Protein AF-A0A843BGG5-F1 (afdb_monomer_lite)

pLDDT: mean 77.56, std 18.83, range [25.33, 97.44]

Radius of gyration: 24.26 Å; chains: 1; bounding box: 55×65×65 Å

Foldseek 3Di:
DDPPDDADDPPPDWDWDADPVRDTDTQGFPADPDQVVVLVVCLVCVCVVPPQKDWQDAFPPVLDPDDQTARTKIARRVQQAIEGEHEDSAEDPCVLVSFVVHLVSCVVPLVVVQVSCCVRVVHDRDDSVSGDSVLYAYEYEYQDYDPVSQVVQQVPLRYWYWHWTDRDPPDIDTHTRHHHVPNPGPPPDPDDDDDDDDDDPDDDDDDDDWAQEEEKEQDEPLLPPDCLVVCNRIVVQEAEGEAFHKYKYAYQYQDWWKKAWDAPVPPDGPPPDIQPIDGHGDMDMDTHRDADKTKTATPNRNSNIGIYGYHD

Sequence (312 aa):
MAKERRAGDPWKSRLFKMSTQSDLTELRDRGFDNERQVHGLIERNIGTMFPGLELLETEFRGMARGALRPDTIAFDTTRNTFVALEYKNRLNKEVVDQARTYLNLMRQHQAELILSHSKNMGCSPRDEKSFNWKKMYAIIMAPEFGDYQIIGADEDPTMEMYEIGMYDDSIMLVERVGGDHEGTSAKAARTPAKARAQRSPADQIKSAPAIKLARVTISKGSSVPGCEKTNGCYVPHTVTIDVGGEVVWTNDDPNTHTVTSGVMAEGGPDGVFDSGPFVFGAEFSHTFETAGEYPYFDLTHPWMRGVVIVKE

Secondary structure (DSSP, 8-state):
---------TTS--EEEEPTT--EEEEPP---S-HHHHHHHHHHTHHHHSTTEEEEEES-GGG-SSS---SEEEEETTTTEEEEEEE-SS--TTHHHHHHHHHHHHHH-HHHHHHHHHHHTTSPPPPGGGS-GGG-EEEEEES---HHHHHHHHT-TTEEEEEEEEEETTEEEEEEEE--TTS-----------------S-S---PPPP--EEEEEE-TTTTSTTGGGTT-SEESSEEEEETTEEEEEEE-SSS-B--EEEEGGGTEEEEEEE---B-TT-EEEEEE-S-EEEEEE-SS-TT-EEEEEEE-

Structure (mmCIF, N/CA/C/O backbone):
data_AF-A0A843BGG5-F1
#
_entry.id   AF-A0A843BGG5-F1
#
loop_
_atom_site.group_PDB
_atom_site.id
_atom_site.type_symbol
_atom_site.label_atom_id
_atom_site.label_alt_id
_atom_site.label_comp_id
_atom_site.label_asym_id
_atom_site.label_entity_id
_atom_site.label_seq_id
_atom_site.pdbx_PDB_ins_code
_atom_site.Cartn_x
_atom_site.Cartn_y
_atom_site.Cartn_z
_atom_site.occupancy
_atom_site.B_iso_or_equiv
_atom_site.auth_seq_id
_atom_site.auth_comp_id
_atom_site.auth_asym_id
_atom_site.auth_atom_id
_atom_site.pdbx_PDB_model_num
ATOM 1 N N . MET A 1 1 ? -28.881 15.637 -0.688 1.00 29.81 1 MET A N 1
ATOM 2 C CA . MET A 1 1 ? -29.150 14.736 0.452 1.00 29.81 1 MET A CA 1
ATOM 3 C C . MET A 1 1 ? -27.857 14.013 0.773 1.00 29.81 1 MET A C 1
ATOM 5 O O . MET A 1 1 ? -27.388 13.242 -0.056 1.00 29.81 1 MET A O 1
ATOM 9 N N . ALA A 1 2 ? -27.226 14.362 1.893 1.00 28.22 2 ALA A N 1
ATOM 10 C CA . ALA A 1 2 ? -25.978 13.748 2.327 1.00 28.22 2 ALA A CA 1
ATOM 11 C C . ALA A 1 2 ? -26.256 12.284 2.694 1.00 28.22 2 ALA A C 1
ATOM 13 O O . ALA A 1 2 ? -27.085 12.011 3.558 1.00 28.22 2 ALA A O 1
ATOM 14 N N . LYS A 1 3 ? -25.620 11.342 1.992 1.00 27.39 3 LYS A N 1
ATOM 15 C CA . LYS A 1 3 ? -25.610 9.939 2.412 1.00 27.39 3 LYS A CA 1
ATOM 16 C C . LYS A 1 3 ? -24.769 9.869 3.681 1.00 27.39 3 LYS A C 1
ATOM 18 O O . LYS A 1 3 ? -23.557 10.048 3.596 1.00 27.39 3 LYS A O 1
ATOM 23 N N . GLU A 1 4 ? -25.405 9.609 4.820 1.00 28.59 4 GLU A N 1
ATOM 24 C CA . GLU A 1 4 ? -24.712 9.130 6.016 1.00 28.59 4 GLU A CA 1
ATOM 25 C C . GLU A 1 4 ? -23.861 7.923 5.611 1.00 28.59 4 GLU A C 1
ATOM 27 O O . GLU A 1 4 ? -24.364 6.863 5.225 1.00 28.59 4 GLU A O 1
ATOM 32 N N . ARG A 1 5 ? -22.545 8.126 5.591 1.00 36.03 5 ARG A N 1
ATOM 33 C CA . ARG A 1 5 ? -21.576 7.048 5.442 1.00 36.03 5 ARG A CA 1
ATOM 34 C C . ARG A 1 5 ? -21.492 6.339 6.787 1.00 36.03 5 ARG A C 1
ATOM 36 O O . ARG A 1 5 ? -21.528 6.990 7.827 1.00 36.03 5 ARG A O 1
ATOM 43 N N . ARG A 1 6 ? -21.448 5.002 6.736 1.00 34.50 6 ARG A N 1
ATOM 44 C CA . ARG A 1 6 ? -21.341 4.118 7.904 1.00 34.50 6 ARG A CA 1
ATOM 45 C C . ARG A 1 6 ? -20.317 4.695 8.876 1.00 34.50 6 ARG A C 1
ATOM 47 O O . ARG A 1 6 ? -19.188 4.949 8.468 1.00 34.50 6 ARG A O 1
ATOM 54 N N . ALA A 1 7 ? -20.743 4.908 10.119 1.00 30.94 7 ALA A N 1
ATOM 55 C CA . ALA A 1 7 ? -19.846 5.238 11.209 1.00 30.94 7 ALA A CA 1
ATOM 56 C C . ALA A 1 7 ? -18.715 4.204 11.212 1.00 30.94 7 ALA A C 1
ATOM 58 O O . ALA A 1 7 ? -18.991 3.001 11.252 1.00 30.94 7 ALA A O 1
ATOM 59 N N . GLY A 1 8 ? -17.470 4.676 11.106 1.00 36.56 8 GLY A N 1
ATOM 60 C CA . GLY A 1 8 ? -16.310 3.860 11.439 1.00 36.56 8 GLY A CA 1
ATOM 61 C C . GLY A 1 8 ? -16.493 3.269 12.835 1.00 36.56 8 GLY A C 1
ATOM 62 O O . GLY A 1 8 ? -17.283 3.786 13.633 1.00 36.56 8 GLY A O 1
ATOM 63 N N . ASP A 1 9 ? -15.814 2.156 13.098 1.00 40.22 9 ASP A N 1
ATOM 64 C CA . ASP A 1 9 ? -15.834 1.493 14.398 1.00 40.22 9 ASP A CA 1
ATOM 65 C C . ASP A 1 9 ? -15.746 2.544 15.532 1.00 40.22 9 ASP A C 1
ATOM 67 O O . ASP A 1 9 ? -14.769 3.299 15.582 1.00 40.22 9 ASP A O 1
ATOM 71 N N . PRO A 1 10 ? -16.756 2.645 16.426 1.00 37.62 10 PRO A N 1
ATOM 72 C CA . PRO A 1 10 ? -16.801 3.656 17.485 1.00 37.62 10 PRO A CA 1
ATOM 73 C C . PRO A 1 10 ? -15.622 3.576 18.474 1.00 37.62 10 PRO A C 1
ATOM 75 O O . PRO A 1 10 ? -15.510 4.430 19.358 1.00 37.62 10 PRO A O 1
ATOM 78 N N . TRP A 1 11 ? -14.737 2.586 18.326 1.00 40.19 11 TRP A N 1
ATOM 79 C CA . TRP A 1 11 ? -13.547 2.372 19.142 1.00 40.19 11 TRP A CA 1
ATOM 80 C C . TRP A 1 11 ? -12.213 2.695 18.432 1.00 40.19 11 TRP A C 1
ATOM 82 O O . TRP A 1 11 ? -11.173 2.636 19.088 1.00 40.19 11 TRP A O 1
ATOM 92 N N . LYS A 1 12 ? -12.206 3.103 17.148 1.00 53.84 12 LYS A N 1
ATOM 93 C CA . LYS A 1 12 ? -10.983 3.312 16.327 1.00 53.84 12 LYS A CA 1
ATOM 94 C C . LYS A 1 12 ? -10.287 4.686 16.484 1.00 53.84 12 LYS A C 1
ATOM 96 O O . LYS A 1 12 ? -9.490 5.053 15.637 1.00 53.84 12 LYS A O 1
ATOM 101 N N . SER A 1 13 ? -10.533 5.400 17.592 1.00 58.44 13 SER A N 1
ATOM 102 C CA . SER A 1 13 ? -10.095 6.777 17.954 1.00 58.44 13 SER A CA 1
ATOM 103 C C . SER A 1 13 ? -11.198 7.833 17.821 1.00 58.44 13 SER A C 1
ATOM 105 O O . SER A 1 13 ? -11.816 8.000 16.773 1.00 58.44 13 SER A O 1
ATOM 107 N N . ARG A 1 14 ? -11.446 8.570 18.914 1.00 76.19 14 ARG A N 1
ATOM 108 C CA . ARG A 1 14 ? -12.479 9.614 19.019 1.00 76.19 14 ARG A CA 1
ATOM 109 C C . ARG A 1 14 ? -11.822 10.942 19.371 1.00 76.19 14 ARG A C 1
ATOM 111 O O . ARG A 1 14 ? -11.168 11.043 20.409 1.00 76.19 14 ARG A O 1
ATOM 118 N N . LEU A 1 15 ? -11.999 11.953 18.526 1.00 76.38 15 LEU A N 1
ATOM 119 C CA . LEU A 1 15 ? -11.499 13.301 18.784 1.00 76.38 15 LEU A CA 1
ATOM 120 C C . LEU A 1 15 ? -12.596 14.144 19.432 1.00 76.38 15 LEU A C 1
ATOM 122 O O . LEU A 1 15 ? -13.759 14.074 19.046 1.00 76.38 15 LEU A O 1
ATOM 126 N N . PHE A 1 16 ? -12.223 14.982 20.395 1.00 82.56 16 PHE A N 1
ATOM 127 C CA . PHE A 1 16 ? -13.134 15.935 21.020 1.00 82.56 16 PHE A CA 1
ATOM 128 C C . PHE A 1 16 ? -12.514 17.325 21.014 1.00 82.56 16 PHE A C 1
ATOM 130 O O . PHE A 1 16 ? -11.349 17.502 21.367 1.00 82.56 16 PHE A O 1
ATOM 137 N N . LYS A 1 17 ? -13.317 18.326 20.662 1.00 85.12 17 LYS A N 1
ATOM 138 C CA . LYS A 1 17 ? -13.005 19.730 20.902 1.00 85.12 17 LYS A CA 1
ATOM 139 C C . LYS A 1 17 ? -13.479 20.088 22.307 1.00 85.12 17 LYS A C 1
ATOM 141 O O . LYS A 1 17 ? -14.663 19.940 22.609 1.00 85.12 17 LYS A O 1
ATOM 146 N N . MET A 1 18 ? -12.560 20.553 23.148 1.00 91.56 18 MET A N 1
ATOM 147 C CA . MET A 1 18 ? -12.865 21.019 24.502 1.00 91.56 18 MET A CA 1
ATOM 148 C C . MET A 1 18 ? -13.067 22.538 24.503 1.00 91.56 18 MET A C 1
ATOM 150 O O . MET A 1 18 ? -12.227 23.276 23.984 1.00 91.56 18 MET A O 1
ATOM 154 N N . SER A 1 19 ? -14.184 23.007 25.061 1.00 90.81 19 SER A N 1
ATOM 155 C CA . SER A 1 19 ? -14.445 24.437 25.257 1.00 90.81 19 SER A CA 1
ATOM 156 C C . SER A 1 19 ? -13.630 24.994 26.433 1.00 90.81 19 SER A C 1
ATOM 158 O O . SER A 1 19 ? -13.102 24.251 27.260 1.00 90.81 19 SER A O 1
ATOM 160 N N . THR A 1 20 ? -13.576 26.322 26.570 1.00 90.56 20 THR A N 1
ATOM 161 C CA . THR A 1 20 ? -12.997 26.979 27.758 1.00 90.56 20 THR A CA 1
ATOM 162 C C . THR A 1 20 ? -13.756 26.661 29.053 1.00 90.56 20 THR A C 1
ATOM 164 O O . THR A 1 20 ? -13.219 26.862 30.138 1.00 90.56 20 THR A O 1
ATOM 167 N N . GLN A 1 21 ? -14.984 26.145 28.945 1.00 93.38 21 GLN A N 1
ATOM 168 C CA . GLN A 1 21 ? -15.843 25.722 30.054 1.00 93.38 21 GLN A CA 1
ATOM 169 C C . GLN A 1 21 ? -15.756 24.209 30.326 1.00 93.38 21 GLN A C 1
ATOM 171 O O . GLN A 1 21 ? -16.477 23.702 31.176 1.00 93.38 21 GLN A O 1
ATOM 176 N N . SER A 1 22 ? -14.824 23.498 29.674 1.00 90.75 22 SER A N 1
ATOM 177 C CA . SER A 1 22 ? -14.631 22.038 29.771 1.00 90.75 22 SER A CA 1
ATOM 178 C C . SER A 1 22 ? -15.764 21.190 29.183 1.00 90.75 22 SER A C 1
ATOM 180 O O . SER A 1 22 ? -15.838 19.990 29.447 1.00 90.75 22 SER A O 1
ATOM 182 N N . ASP A 1 23 ? -16.610 21.777 28.336 1.00 91.31 23 ASP A N 1
ATOM 183 C CA . ASP A 1 23 ? -17.584 21.011 27.562 1.00 91.31 23 ASP A CA 1
ATOM 184 C C . ASP A 1 23 ? -16.891 20.310 26.396 1.00 91.31 23 ASP A C 1
ATOM 186 O O . ASP A 1 23 ? -16.047 20.897 25.710 1.00 91.31 23 ASP A O 1
ATOM 190 N N . LEU A 1 24 ? -17.272 19.058 26.148 1.00 89.12 24 LEU A N 1
ATOM 191 C CA . LEU A 1 24 ? -16.720 18.246 25.070 1.00 89.12 24 LEU A CA 1
ATOM 192 C C . LEU A 1 24 ? -17.702 18.166 23.906 1.00 89.12 24 LEU A C 1
ATOM 194 O O . LEU A 1 24 ? -18.851 17.763 24.070 1.00 89.12 24 LEU A O 1
ATOM 198 N N . THR A 1 25 ? -17.221 18.495 22.710 1.00 87.19 25 THR A N 1
ATOM 199 C CA . THR A 1 25 ? -17.930 18.235 21.452 1.00 87.19 25 THR A CA 1
ATOM 200 C C . THR A 1 25 ? -17.130 17.232 20.639 1.00 87.19 25 THR A C 1
ATOM 202 O O . THR A 1 25 ? -15.971 17.486 20.319 1.00 87.19 25 THR A O 1
ATOM 205 N N . GLU A 1 26 ? -17.727 16.087 20.320 1.00 82.62 26 GLU A N 1
ATOM 206 C CA . GLU A 1 26 ? -17.075 15.070 19.494 1.00 82.62 26 GLU A CA 1
ATOM 207 C C . GLU A 1 26 ? -16.882 15.580 18.061 1.00 82.62 26 GLU A C 1
ATOM 209 O O . GLU A 1 26 ? -17.833 16.014 17.408 1.00 82.62 26 GLU A O 1
ATOM 214 N N . LEU A 1 27 ? -15.643 15.510 17.581 1.00 80.69 27 LEU A N 1
ATOM 215 C CA . LEU A 1 27 ? -15.283 15.732 16.191 1.00 80.69 27 LEU A CA 1
ATOM 216 C C . LEU A 1 27 ? -15.381 14.391 15.467 1.00 80.69 27 LEU A C 1
ATOM 218 O O . LEU A 1 27 ? -14.741 13.414 15.857 1.00 80.69 27 LEU A O 1
ATOM 222 N N . ARG A 1 28 ? -16.206 14.339 14.424 1.00 74.44 28 ARG A N 1
ATOM 223 C CA . ARG A 1 28 ? -16.430 13.126 13.635 1.00 74.44 28 ARG A CA 1
ATOM 224 C C . ARG A 1 28 ? -15.648 13.210 12.341 1.00 74.44 28 ARG A C 1
ATOM 226 O O . ARG A 1 28 ? -15.671 14.255 11.696 1.00 74.44 28 ARG A O 1
ATOM 233 N N . ASP A 1 29 ? -15.043 12.097 11.945 1.00 71.44 29 ASP A N 1
ATOM 234 C CA . ASP A 1 29 ? -14.450 11.985 10.619 1.00 71.44 29 ASP A CA 1
ATOM 235 C C . ASP A 1 29 ? -15.544 12.137 9.553 1.00 71.44 29 ASP A C 1
ATOM 237 O O . ASP A 1 29 ? -16.511 11.370 9.501 1.00 71.44 29 ASP A O 1
ATOM 241 N N . ARG A 1 30 ? -15.418 13.177 8.731 1.00 69.44 30 ARG A N 1
ATOM 242 C CA . ARG A 1 30 ? -16.287 13.433 7.578 1.00 69.44 30 ARG A CA 1
ATOM 243 C C . ARG A 1 30 ? -15.772 12.719 6.327 1.00 69.44 30 ARG A C 1
ATOM 245 O O . ARG A 1 30 ? -16.520 12.577 5.355 1.00 69.44 30 ARG A O 1
ATOM 252 N N . GLY A 1 31 ? -14.531 12.234 6.364 1.00 68.12 31 GLY A N 1
ATOM 253 C CA . GLY A 1 31 ? -13.791 11.761 5.209 1.00 68.12 31 GLY A CA 1
ATOM 254 C C . GLY A 1 31 ? -13.526 12.878 4.198 1.00 68.12 31 GLY A C 1
ATOM 255 O O . GLY A 1 31 ? -13.923 14.029 4.371 1.00 68.12 31 GLY A O 1
ATOM 256 N N . PHE A 1 32 ? -12.861 12.519 3.105 1.00 68.62 32 PHE A N 1
ATOM 257 C CA . PHE A 1 32 ? -12.619 13.427 1.985 1.00 68.62 32 PHE A CA 1
ATOM 258 C C . PHE A 1 32 ? -13.683 13.257 0.898 1.00 68.62 32 PHE A C 1
ATOM 260 O O . PHE A 1 32 ? -14.127 12.135 0.617 1.00 68.62 32 PHE A O 1
ATOM 267 N N . ASP A 1 33 ? -14.055 14.359 0.242 1.00 67.19 33 ASP A N 1
ATOM 268 C CA . ASP A 1 33 ? -15.077 14.360 -0.809 1.00 67.19 33 ASP A CA 1
ATOM 269 C C . ASP A 1 33 ? -14.603 13.584 -2.044 1.00 67.19 33 ASP A C 1
ATOM 271 O O . ASP A 1 33 ? -15.367 12.857 -2.684 1.00 67.19 33 ASP A O 1
ATOM 275 N N . ASN A 1 34 ? -13.323 13.740 -2.396 1.00 68.38 34 ASN A N 1
ATOM 276 C CA . ASN A 1 34 ? -12.686 13.053 -3.513 1.00 68.38 34 ASN A CA 1
ATOM 277 C C . ASN A 1 34 ? -11.151 13.040 -3.388 1.00 68.38 34 ASN A C 1
ATOM 279 O O . ASN A 1 34 ? -10.559 13.796 -2.625 1.00 68.38 34 ASN A O 1
ATOM 283 N N . GLU A 1 35 ? -10.515 12.177 -4.179 1.00 66.50 35 GLU A N 1
ATOM 284 C CA . GLU A 1 35 ? -9.056 11.991 -4.234 1.00 66.50 35 GLU A CA 1
ATOM 285 C C . GLU A 1 35 ? -8.319 13.262 -4.680 1.00 66.50 35 GLU A C 1
ATOM 287 O O . GLU A 1 35 ? -7.282 13.601 -4.127 1.00 66.50 35 GLU A O 1
ATOM 292 N N . ARG A 1 36 ? -8.915 14.064 -5.575 1.00 70.81 36 ARG A N 1
ATOM 293 C CA . ARG A 1 36 ? -8.340 15.342 -6.031 1.00 70.81 36 ARG A CA 1
ATOM 294 C C . ARG A 1 36 ? -8.236 16.384 -4.908 1.00 70.81 36 ARG A C 1
ATOM 296 O O . ARG A 1 36 ? -7.316 17.198 -4.912 1.00 70.81 36 ARG A O 1
ATOM 303 N N . GLN A 1 37 ? -9.172 16.384 -3.958 1.00 74.12 37 GLN A N 1
ATOM 304 C CA . GLN A 1 37 ? -9.126 17.256 -2.781 1.00 74.12 37 GLN A CA 1
ATOM 305 C C . GLN A 1 37 ? -7.956 16.880 -1.865 1.00 74.12 37 GLN A C 1
ATOM 307 O O . GLN A 1 37 ? -7.225 17.772 -1.436 1.00 74.12 37 GLN A O 1
ATOM 312 N N . VAL A 1 38 ? -7.768 15.579 -1.613 1.00 77.38 38 VAL A N 1
ATOM 313 C CA . VAL A 1 38 ? -6.642 15.026 -0.838 1.00 77.38 38 VAL A CA 1
ATOM 314 C C . VAL A 1 38 ? -5.322 15.385 -1.509 1.00 77.38 38 VAL A C 1
ATOM 316 O O . VAL A 1 38 ? -4.467 16.023 -0.900 1.00 77.38 38 VAL A O 1
ATOM 319 N N . HIS A 1 39 ? -5.217 15.063 -2.796 1.00 83.19 39 HIS A N 1
ATOM 320 C CA . HIS A 1 39 ? -4.047 15.306 -3.628 1.00 83.19 39 HIS A CA 1
ATOM 321 C C . HIS A 1 39 ? -3.614 16.776 -3.592 1.00 83.19 39 HIS A C 1
ATOM 323 O O . HIS A 1 39 ? -2.506 17.093 -3.166 1.00 83.19 39 HIS A O 1
ATOM 329 N N . GLY A 1 40 ? -4.519 17.700 -3.931 1.00 84.31 40 GLY A N 1
ATOM 330 C CA . GLY A 1 40 ? -4.190 19.123 -3.951 1.00 84.31 40 GLY A CA 1
ATOM 331 C C . GLY A 1 40 ? -3.881 19.703 -2.566 1.00 84.31 40 GLY A C 1
ATOM 332 O O . GLY A 1 40 ? -3.107 20.655 -2.467 1.00 84.31 40 GLY A O 1
ATOM 333 N N . LEU A 1 41 ? -4.491 19.180 -1.497 1.00 85.62 41 LEU A N 1
ATOM 334 C CA . LEU A 1 41 ? -4.184 19.603 -0.129 1.00 85.62 41 LEU A CA 1
ATOM 335 C C . LEU A 1 41 ? -2.764 19.194 0.267 1.00 85.62 41 LEU A C 1
ATOM 337 O O . LEU A 1 41 ? -2.033 20.029 0.801 1.00 85.62 41 LEU A O 1
ATOM 341 N N . ILE A 1 42 ? -2.384 17.947 -0.009 1.00 88.94 42 ILE A N 1
ATOM 342 C CA . ILE A 1 42 ? -1.088 17.401 0.394 1.00 88.94 42 ILE A CA 1
ATOM 343 C C . ILE A 1 42 ? 0.038 18.045 -0.406 1.00 88.94 42 ILE A C 1
ATOM 345 O O . ILE A 1 42 ? 0.989 18.527 0.197 1.00 88.94 42 ILE A O 1
ATOM 349 N N . GLU A 1 43 ? -0.085 18.165 -1.731 1.00 90.88 43 GLU A N 1
ATOM 350 C CA . GLU A 1 43 ? 0.962 18.786 -2.557 1.00 90.88 43 GLU A CA 1
ATOM 351 C C . GLU A 1 43 ? 1.272 20.225 -2.132 1.00 90.88 43 GLU A C 1
ATOM 353 O O . GLU A 1 43 ? 2.436 20.603 -2.010 1.00 90.88 43 GLU A O 1
ATOM 358 N N . ARG A 1 44 ? 0.238 21.025 -1.828 1.00 91.12 44 ARG A N 1
ATOM 359 C CA . ARG A 1 44 ? 0.418 22.409 -1.355 1.00 91.12 44 ARG A CA 1
ATOM 360 C C . ARG A 1 44 ? 1.124 22.507 -0.003 1.00 91.12 44 ARG A C 1
ATOM 362 O O . ARG A 1 44 ? 1.670 23.563 0.300 1.00 91.12 44 ARG A O 1
ATOM 369 N N . ASN A 1 45 ? 1.080 21.452 0.808 1.00 91.94 45 ASN A N 1
ATOM 370 C CA . ASN A 1 45 ? 1.602 21.436 2.173 1.00 91.94 45 ASN A CA 1
ATOM 371 C C . ASN A 1 45 ? 2.695 20.376 2.371 1.00 91.94 45 ASN A C 1
ATOM 373 O O . ASN A 1 45 ? 3.019 20.056 3.514 1.00 91.94 45 ASN A O 1
ATOM 377 N N . ILE A 1 46 ? 3.279 19.837 1.293 1.00 92.94 46 ILE A N 1
ATOM 378 C CA . ILE A 1 46 ? 4.144 18.652 1.372 1.00 92.94 46 ILE A CA 1
ATOM 379 C C . ILE A 1 46 ? 5.340 18.874 2.299 1.00 92.94 46 ILE A C 1
ATOM 381 O O . ILE A 1 46 ? 5.590 18.040 3.158 1.00 92.94 46 ILE A O 1
ATOM 385 N N . GLY A 1 47 ? 5.997 20.035 2.227 1.00 90.00 47 GLY A N 1
ATOM 386 C CA . GLY A 1 47 ? 7.125 20.363 3.103 1.00 90.00 47 GLY A CA 1
ATOM 387 C C . GLY A 1 47 ? 6.723 20.633 4.559 1.00 90.00 47 GLY A C 1
ATOM 388 O O . GLY A 1 47 ? 7.545 20.495 5.459 1.00 90.00 47 GLY A O 1
ATOM 389 N N . THR A 1 48 ? 5.461 21.001 4.814 1.00 91.50 48 THR A N 1
ATOM 390 C CA . THR A 1 48 ? 4.921 21.133 6.178 1.00 91.50 48 THR A CA 1
ATOM 391 C C . THR A 1 48 ? 4.572 19.769 6.766 1.00 91.50 48 THR A C 1
ATOM 393 O O . THR A 1 48 ? 4.833 19.532 7.941 1.00 91.50 48 THR A O 1
ATOM 396 N N . MET A 1 49 ? 3.985 18.882 5.960 1.00 90.12 49 MET A N 1
ATOM 397 C CA . 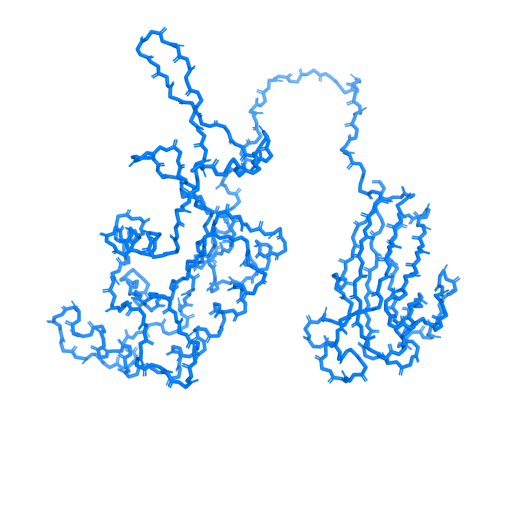MET A 1 49 ? 3.593 17.534 6.377 1.00 90.12 49 MET A CA 1
ATOM 398 C C . MET A 1 49 ? 4.797 16.598 6.513 1.00 90.12 49 MET A C 1
ATOM 400 O O . MET A 1 49 ? 4.854 15.797 7.441 1.00 90.12 49 MET A O 1
ATOM 404 N N . PHE A 1 50 ? 5.766 16.735 5.612 1.00 91.75 50 PHE A N 1
ATOM 405 C CA . PHE A 1 50 ? 6.959 15.907 5.514 1.00 91.75 50 PHE A CA 1
ATOM 406 C C . PHE A 1 50 ? 8.189 16.814 5.384 1.00 91.75 50 PHE A C 1
ATOM 408 O O . PHE A 1 50 ? 8.613 17.152 4.273 1.00 91.75 50 PHE A O 1
ATOM 415 N N . PRO A 1 51 ? 8.764 17.260 6.514 1.00 90.06 51 PRO A N 1
ATOM 416 C CA . PRO A 1 51 ? 9.943 18.113 6.499 1.00 90.06 51 PRO A CA 1
ATOM 417 C C . PRO A 1 51 ? 11.082 17.481 5.692 1.00 90.06 51 PRO A C 1
ATOM 419 O O . PRO A 1 51 ? 11.484 16.351 5.952 1.00 90.06 51 PRO A O 1
ATOM 422 N N . GLY A 1 52 ? 11.608 18.222 4.717 1.00 91.56 52 GLY A N 1
ATOM 423 C CA . GLY A 1 52 ? 12.668 17.751 3.822 1.00 91.56 52 GLY A CA 1
ATOM 424 C C . GLY A 1 52 ? 12.181 17.213 2.475 1.00 91.56 52 GLY A C 1
ATOM 425 O O . GLY A 1 52 ? 13.018 17.046 1.584 1.00 91.56 52 GLY A O 1
ATOM 426 N N . LEU A 1 53 ? 10.869 17.009 2.292 1.00 95.31 53 LEU A N 1
ATOM 427 C CA . LEU A 1 53 ? 10.287 16.742 0.978 1.00 95.31 53 LEU A CA 1
ATOM 428 C C . LEU A 1 53 ? 10.009 18.031 0.205 1.00 95.31 53 LEU A C 1
ATOM 430 O O . LEU A 1 53 ? 9.381 18.964 0.708 1.00 95.31 53 LEU A O 1
ATOM 434 N N . GLU A 1 54 ? 10.408 18.029 -1.063 1.00 94.38 54 GLU A N 1
ATOM 435 C CA . GLU A 1 54 ? 10.131 19.088 -2.028 1.00 94.38 54 GLU A CA 1
ATOM 436 C C . GLU A 1 54 ? 9.365 18.534 -3.232 1.00 94.38 54 GLU A C 1
ATOM 438 O O . GLU A 1 54 ? 9.749 17.520 -3.815 1.00 94.38 54 GLU A O 1
ATOM 443 N N . LEU A 1 55 ? 8.267 19.189 -3.612 1.00 94.56 55 LEU A N 1
ATOM 444 C CA . LEU A 1 55 ? 7.441 18.776 -4.749 1.00 94.56 55 LEU A CA 1
ATOM 445 C C . LEU A 1 55 ? 8.221 18.906 -6.067 1.00 94.56 55 LEU A C 1
ATOM 447 O O . LEU A 1 55 ? 8.794 19.960 -6.338 1.00 94.56 55 LEU A O 1
ATOM 451 N N . LEU A 1 56 ? 8.193 17.866 -6.908 1.00 91.69 56 LEU A N 1
ATOM 452 C CA . LEU A 1 56 ? 8.795 17.897 -8.245 1.00 91.69 56 LEU A CA 1
ATOM 453 C C . LEU A 1 56 ? 7.750 17.872 -9.361 1.00 91.69 56 LEU A C 1
ATOM 455 O O . LEU A 1 56 ? 7.777 18.713 -10.256 1.00 91.69 56 LEU A O 1
ATOM 459 N N . GLU A 1 57 ? 6.838 16.903 -9.336 1.00 86.56 57 GLU A N 1
ATOM 460 C CA . GLU A 1 57 ? 5.819 16.751 -10.378 1.00 86.56 57 GLU A CA 1
ATOM 461 C C . GLU A 1 57 ? 4.500 16.278 -9.784 1.00 86.56 57 GLU A C 1
ATOM 463 O O . GLU A 1 57 ? 4.463 15.362 -8.960 1.00 86.56 57 GLU A O 1
ATOM 468 N N . THR A 1 58 ? 3.422 16.848 -10.308 1.00 85.06 58 THR A N 1
ATOM 469 C CA . THR A 1 58 ? 2.054 16.358 -10.148 1.00 85.06 58 THR A CA 1
ATOM 470 C C . THR A 1 58 ? 1.717 15.467 -11.341 1.00 85.06 58 THR A C 1
ATOM 472 O O . THR A 1 58 ? 1.927 15.871 -12.485 1.00 85.06 58 THR A O 1
ATOM 475 N N . GLU A 1 59 ? 1.173 14.275 -11.092 1.00 73.38 59 GLU A N 1
ATOM 476 C CA . GLU A 1 59 ? 0.836 13.254 -12.090 1.00 73.38 59 GLU A CA 1
ATOM 477 C C . GLU A 1 59 ? 1.989 12.980 -13.066 1.00 73.38 59 GLU A C 1
ATOM 479 O O . GLU A 1 59 ? 1.941 13.440 -14.204 1.00 73.38 59 GLU A O 1
ATOM 484 N N . PHE A 1 60 ? 3.023 12.226 -12.683 1.00 68.88 60 PHE A N 1
ATOM 485 C CA . PHE A 1 60 ? 4.236 12.099 -13.507 1.00 68.88 60 PHE A CA 1
ATOM 486 C C . PHE A 1 60 ? 3.961 11.517 -14.913 1.00 68.88 60 PHE A C 1
ATOM 488 O O . PHE A 1 60 ? 3.983 10.305 -15.139 1.00 68.88 60 PHE A O 1
ATOM 495 N N . ARG A 1 61 ? 3.712 12.389 -15.902 1.00 65.12 61 ARG A N 1
ATOM 496 C CA . ARG A 1 61 ? 3.335 11.992 -17.273 1.00 65.12 61 ARG A CA 1
ATOM 497 C C . ARG A 1 61 ? 4.537 11.592 -18.126 1.00 65.12 61 ARG A C 1
ATOM 499 O O . ARG A 1 61 ? 4.356 10.957 -19.161 1.00 65.12 61 ARG A O 1
ATOM 506 N N . GLY A 1 62 ? 5.754 11.926 -17.690 1.00 56.06 62 GLY A N 1
ATOM 507 C CA . GLY A 1 62 ? 7.004 11.618 -18.396 1.00 56.06 62 GLY A CA 1
ATOM 508 C C . GLY A 1 62 ? 7.370 10.126 -18.446 1.00 56.06 62 GLY A C 1
ATOM 509 O O . GLY A 1 62 ? 8.192 9.745 -19.266 1.00 56.06 62 GLY A O 1
ATOM 510 N N . MET A 1 63 ? 6.742 9.282 -17.614 1.00 55.75 63 MET A N 1
ATOM 511 C CA . MET A 1 63 ? 6.997 7.831 -17.500 1.00 55.75 63 MET A CA 1
ATOM 512 C C . MET A 1 63 ? 5.982 6.956 -18.261 1.00 55.75 63 MET A C 1
ATOM 514 O O . MET A 1 63 ? 6.025 5.731 -18.160 1.00 55.75 63 MET A O 1
ATOM 518 N N . ALA A 1 64 ? 5.022 7.540 -18.988 1.00 50.25 64 ALA A N 1
ATOM 519 C CA . ALA A 1 64 ? 3.828 6.815 -19.426 1.00 50.25 64 ALA A CA 1
ATOM 520 C C . ALA A 1 64 ? 4.089 5.765 -20.533 1.00 50.25 64 ALA A C 1
ATOM 522 O O . ALA A 1 64 ? 3.823 5.993 -21.712 1.00 50.25 64 ALA A O 1
ATOM 523 N N . ARG A 1 65 ? 4.475 4.541 -20.148 1.00 45.75 65 ARG A N 1
ATOM 524 C CA . ARG A 1 65 ? 4.053 3.316 -20.851 1.00 45.75 65 ARG A CA 1
ATOM 525 C C . ARG A 1 65 ? 2.644 2.930 -20.372 1.00 45.75 65 ARG A C 1
ATOM 527 O O . ARG A 1 65 ? 2.459 1.916 -19.710 1.00 45.75 65 ARG A O 1
ATOM 534 N N . GLY A 1 66 ? 1.640 3.755 -20.684 1.00 54.47 66 GLY A N 1
ATOM 535 C CA . GLY A 1 66 ? 0.231 3.496 -20.344 1.00 54.47 66 GLY A CA 1
ATOM 536 C C . GLY A 1 66 ? -0.295 4.246 -19.111 1.00 54.47 66 GLY A C 1
ATOM 537 O O . GLY A 1 66 ? 0.123 5.366 -18.838 1.00 54.47 66 GLY A O 1
ATOM 538 N N . ALA A 1 67 ? -1.280 3.657 -18.417 1.00 54.69 67 ALA A N 1
ATOM 539 C CA . ALA A 1 67 ? -2.123 4.331 -17.417 1.00 54.69 67 ALA A CA 1
ATOM 540 C C . ALA A 1 67 ? -1.552 4.401 -15.983 1.00 54.69 67 ALA A C 1
ATOM 542 O O . ALA A 1 67 ? -2.095 5.146 -15.170 1.00 54.69 67 ALA A O 1
ATOM 543 N N . LEU A 1 68 ? -0.487 3.654 -15.667 1.00 63.00 68 LEU A N 1
ATOM 544 C CA . LEU A 1 68 ? 0.126 3.625 -14.332 1.00 63.00 68 LEU A CA 1
ATOM 545 C C . LEU A 1 68 ? 1.104 4.791 -14.160 1.00 63.00 68 LEU A C 1
ATOM 547 O O . LEU A 1 68 ? 2.140 4.838 -14.822 1.00 63.00 68 LEU A O 1
ATOM 551 N N . ARG A 1 69 ? 0.767 5.723 -13.266 1.00 73.31 69 ARG A N 1
ATOM 552 C CA . ARG A 1 69 ? 1.606 6.863 -12.884 1.00 73.31 69 ARG A CA 1
ATOM 553 C C . ARG A 1 69 ? 1.417 7.160 -11.392 1.00 73.31 69 ARG A C 1
ATOM 555 O O . ARG A 1 69 ? 0.280 7.058 -10.947 1.00 73.31 69 ARG A O 1
ATOM 562 N N . PRO A 1 70 ? 2.474 7.556 -10.667 1.00 80.94 70 PRO A N 1
ATOM 563 C CA . PRO A 1 70 ? 2.326 8.103 -9.323 1.00 80.94 70 PRO A CA 1
ATOM 564 C C . PRO A 1 70 ? 1.500 9.391 -9.357 1.00 80.94 70 PRO A C 1
ATOM 566 O O . PRO A 1 70 ? 1.654 10.192 -10.294 1.00 80.94 70 PRO A O 1
ATOM 569 N N . ASP A 1 71 ? 0.690 9.613 -8.324 1.00 84.56 71 ASP A N 1
ATOM 570 C CA . ASP A 1 71 ? -0.045 10.870 -8.149 1.00 84.56 71 ASP A CA 1
ATOM 571 C C . ASP A 1 71 ? 0.909 12.056 -8.001 1.00 84.56 71 ASP A C 1
ATOM 573 O O . ASP A 1 71 ? 0.702 13.105 -8.616 1.00 84.56 71 ASP A O 1
ATOM 577 N N . THR A 1 72 ? 1.992 11.865 -7.245 1.00 91.25 72 THR A N 1
ATOM 578 C CA . THR A 1 72 ? 3.003 12.896 -7.007 1.00 91.25 72 THR A CA 1
ATOM 579 C C . THR A 1 72 ? 4.403 12.294 -6.954 1.00 91.25 72 THR A C 1
ATOM 581 O O . THR A 1 72 ? 4.621 11.213 -6.406 1.00 91.25 72 THR A O 1
ATOM 584 N N . ILE A 1 73 ? 5.376 13.026 -7.495 1.00 93.56 73 ILE A N 1
ATOM 585 C CA . ILE A 1 73 ? 6.800 12.784 -7.268 1.00 93.56 73 ILE A CA 1
ATOM 586 C C . ILE A 1 73 ? 7.377 13.946 -6.465 1.00 93.56 73 ILE A C 1
ATOM 588 O O . ILE A 1 73 ? 7.182 15.116 -6.808 1.00 93.56 73 ILE A O 1
ATOM 592 N N . ALA A 1 74 ? 8.135 13.609 -5.428 1.00 95.56 74 ALA A N 1
ATOM 593 C CA . ALA A 1 74 ? 8.863 14.548 -4.593 1.00 95.56 74 ALA A CA 1
ATOM 594 C C . ALA A 1 74 ? 10.351 14.185 -4.512 1.00 95.56 74 ALA A C 1
ATOM 596 O O . ALA A 1 74 ? 10.780 13.083 -4.870 1.00 95.56 74 ALA A O 1
ATOM 597 N N . PHE A 1 75 ? 11.144 15.134 -4.031 1.00 96.56 75 PHE A N 1
ATOM 598 C CA . PHE A 1 75 ? 12.544 14.950 -3.699 1.00 96.56 75 PHE A CA 1
ATOM 599 C C . PHE A 1 75 ? 12.746 15.042 -2.195 1.00 96.56 75 PHE A C 1
ATOM 601 O O . PHE A 1 75 ? 12.377 16.037 -1.580 1.00 96.56 75 PHE A O 1
ATOM 608 N N . ASP A 1 76 ? 13.373 14.028 -1.616 1.00 96.62 76 ASP A N 1
ATOM 609 C CA . ASP A 1 76 ? 13.823 14.055 -0.234 1.00 96.62 76 ASP A CA 1
ATOM 610 C C . ASP A 1 76 ? 15.237 14.630 -0.183 1.00 96.62 76 ASP A C 1
ATOM 612 O O . ASP A 1 76 ? 16.224 13.977 -0.545 1.00 96.62 76 ASP A O 1
ATOM 616 N N . THR A 1 77 ? 15.327 15.874 0.272 1.00 94.62 77 THR A N 1
ATOM 617 C CA . THR A 1 77 ? 16.587 16.614 0.402 1.00 94.62 77 THR A CA 1
ATOM 618 C C . THR A 1 77 ? 17.506 16.029 1.470 1.00 94.62 77 THR A C 1
ATOM 620 O O . THR A 1 77 ? 18.728 16.107 1.334 1.00 94.62 77 THR A O 1
ATOM 623 N N . THR A 1 78 ? 16.949 15.387 2.499 1.00 93.62 78 THR A N 1
ATOM 624 C CA . THR A 1 78 ? 17.713 14.806 3.611 1.00 93.62 78 THR A CA 1
ATOM 625 C C . THR A 1 78 ? 18.376 13.494 3.203 1.00 93.62 78 THR A C 1
ATOM 627 O O . THR A 1 78 ? 19.540 13.239 3.525 1.00 93.62 78 THR A O 1
ATOM 630 N N . ARG A 1 79 ? 17.664 12.674 2.422 1.00 92.00 79 ARG A N 1
ATOM 631 C CA . ARG A 1 79 ? 18.159 11.401 1.879 1.00 92.00 79 ARG A CA 1
ATOM 632 C C . ARG A 1 79 ? 18.835 11.546 0.522 1.00 92.00 79 ARG A C 1
ATOM 634 O O . ARG A 1 79 ? 19.492 10.600 0.073 1.00 92.00 79 ARG A O 1
ATOM 641 N N . ASN A 1 80 ? 18.683 12.710 -0.110 1.00 95.00 80 ASN A N 1
ATOM 642 C CA . ASN A 1 80 ? 19.120 13.006 -1.469 1.00 95.00 80 ASN A CA 1
ATOM 643 C C . ASN A 1 80 ? 18.605 11.934 -2.452 1.00 95.00 80 ASN A C 1
ATOM 645 O O . ASN A 1 80 ? 19.376 11.309 -3.188 1.00 95.00 80 ASN A O 1
ATOM 649 N N . THR A 1 81 ? 17.295 11.670 -2.403 1.00 96.62 81 THR A N 1
ATOM 650 C CA . THR A 1 81 ? 16.612 10.620 -3.178 1.00 96.62 81 THR A CA 1
ATOM 651 C C . THR A 1 81 ? 15.214 11.052 -3.624 1.00 96.62 81 THR A C 1
ATOM 653 O O . THR A 1 81 ? 14.700 12.073 -3.179 1.00 96.62 81 THR A O 1
ATOM 656 N N . PHE A 1 82 ? 14.609 10.281 -4.523 1.00 96.00 82 PHE A N 1
ATOM 657 C CA . PHE A 1 82 ? 13.276 10.542 -5.061 1.00 96.00 82 PHE A CA 1
ATOM 658 C C . PHE A 1 82 ? 12.216 9.720 -4.327 1.00 96.00 82 PHE A C 1
ATOM 660 O O . PHE A 1 82 ? 12.473 8.580 -3.934 1.00 96.00 82 PHE A O 1
ATOM 667 N N . VAL A 1 83 ? 11.023 10.296 -4.195 1.00 95.94 83 VAL A N 1
ATOM 668 C CA . VAL A 1 83 ? 9.899 9.727 -3.445 1.00 95.94 83 VAL A CA 1
ATOM 669 C C . VAL A 1 83 ? 8.647 9.739 -4.311 1.00 95.94 83 VAL A C 1
ATOM 671 O O . VAL A 1 83 ? 8.338 10.758 -4.932 1.00 95.94 83 VAL A O 1
ATOM 674 N N . ALA A 1 84 ? 7.935 8.615 -4.359 1.00 94.25 84 ALA A N 1
ATOM 675 C CA . ALA A 1 84 ? 6.601 8.543 -4.953 1.00 94.25 84 ALA A CA 1
ATOM 676 C C . ALA A 1 84 ? 5.540 8.717 -3.869 1.00 94.25 84 ALA A C 1
ATOM 678 O O . ALA A 1 84 ? 5.666 8.136 -2.795 1.00 94.25 84 ALA A O 1
ATOM 679 N N . LEU A 1 85 ? 4.485 9.475 -4.147 1.00 92.75 85 LEU A N 1
ATOM 680 C CA . LEU A 1 85 ? 3.326 9.557 -3.270 1.00 92.75 85 LEU A CA 1
ATOM 681 C C . LEU A 1 85 ? 2.078 9.089 -4.018 1.00 92.75 85 LEU A C 1
ATOM 683 O O . LEU A 1 85 ? 1.896 9.411 -5.194 1.00 92.75 85 LEU A O 1
ATOM 687 N N . GLU A 1 86 ? 1.246 8.333 -3.309 1.00 89.75 86 GLU A N 1
ATOM 688 C CA . GLU A 1 86 ? -0.034 7.810 -3.784 1.00 89.75 86 GLU A CA 1
ATOM 689 C C . GLU A 1 86 ? -1.122 8.113 -2.755 1.00 89.75 86 GLU A C 1
ATOM 691 O O . GLU A 1 86 ? -0.955 7.860 -1.555 1.00 89.75 86 GLU A O 1
ATOM 696 N N . TYR A 1 87 ? -2.263 8.609 -3.225 1.00 86.06 87 TYR A N 1
ATOM 697 C CA . TYR A 1 87 ? -3.381 8.979 -2.371 1.00 86.06 87 TYR A CA 1
ATOM 698 C C . TYR A 1 87 ? -4.594 8.120 -2.689 1.00 86.06 87 TYR A C 1
ATOM 700 O O . TYR A 1 87 ? -4.960 7.927 -3.840 1.00 86.06 87 TYR A O 1
ATOM 708 N N . LYS A 1 88 ? -5.291 7.633 -1.664 1.00 80.06 88 LYS A N 1
ATOM 709 C CA . LYS A 1 88 ? -6.593 6.982 -1.827 1.00 80.06 88 LYS A CA 1
ATOM 710 C C . LYS A 1 88 ? -7.614 7.659 -0.938 1.00 80.06 88 LYS A C 1
ATOM 712 O O . LYS A 1 88 ? -7.321 8.070 0.173 1.00 80.06 88 LYS A O 1
ATOM 717 N N . ASN A 1 89 ? -8.853 7.753 -1.409 1.00 66.94 89 ASN A N 1
ATOM 718 C CA . ASN A 1 89 ? -9.979 8.253 -0.611 1.00 66.94 89 ASN A CA 1
ATOM 719 C C . ASN A 1 89 ? -10.836 7.124 -0.003 1.00 66.94 89 ASN A C 1
ATOM 721 O O . ASN A 1 89 ? -11.891 7.393 0.579 1.00 66.94 89 ASN A O 1
ATOM 725 N N . ARG A 1 90 ? -10.434 5.863 -0.209 1.00 64.81 90 ARG A N 1
ATOM 726 C CA . ARG A 1 90 ? -11.098 4.631 0.243 1.00 64.81 90 ARG A CA 1
ATOM 727 C C . ARG A 1 90 ? -10.064 3.517 0.400 1.00 64.81 90 ARG A C 1
ATOM 729 O O . ARG A 1 90 ? -8.994 3.594 -0.198 1.00 64.81 90 ARG A O 1
ATOM 736 N N . LEU A 1 91 ? -10.440 2.460 1.118 1.00 59.66 91 LEU A N 1
ATOM 737 C CA . LEU A 1 91 ? -9.669 1.221 1.186 1.00 59.66 91 LEU A CA 1
ATOM 738 C C . LEU A 1 91 ? -9.405 0.674 -0.227 1.00 59.66 91 LEU A C 1
ATOM 740 O O . LEU A 1 91 ? -10.337 0.491 -1.015 1.00 59.66 91 LEU A O 1
ATOM 744 N N . ASN A 1 92 ? -8.140 0.389 -0.527 1.00 57.81 92 ASN A N 1
ATOM 745 C CA . ASN A 1 92 ? -7.713 -0.214 -1.783 1.00 57.81 92 ASN A CA 1
ATOM 746 C C . ASN A 1 92 ? -6.681 -1.313 -1.489 1.00 57.81 92 ASN A C 1
ATOM 748 O O . ASN A 1 92 ? -5.688 -1.076 -0.805 1.00 57.81 92 ASN A O 1
ATOM 752 N N . LYS A 1 93 ? -6.941 -2.525 -1.992 1.00 56.50 93 LYS A N 1
ATOM 753 C CA . LYS A 1 93 ? -6.135 -3.723 -1.719 1.00 56.50 93 LYS A CA 1
ATOM 754 C C . LYS A 1 93 ? -4.827 -3.782 -2.524 1.00 56.50 93 LYS A C 1
ATOM 756 O O . LYS A 1 93 ? -3.944 -4.536 -2.147 1.00 56.50 93 LYS A O 1
ATOM 761 N N . GLU A 1 94 ? -4.682 -2.972 -3.574 1.00 64.31 94 GLU A N 1
ATOM 762 C CA . GLU A 1 94 ? -3.555 -3.018 -4.525 1.00 64.31 94 GLU A CA 1
ATOM 763 C C . GLU A 1 94 ? -2.480 -1.944 -4.272 1.00 64.31 94 GLU A C 1
ATOM 765 O O . GLU A 1 94 ? -1.510 -1.843 -5.019 1.00 64.31 94 GLU A O 1
ATOM 770 N N . VAL A 1 95 ? -2.624 -1.112 -3.235 1.00 67.25 95 VAL A N 1
ATOM 771 C CA . VAL A 1 95 ? -1.756 0.070 -3.027 1.00 67.25 95 VAL A CA 1
ATOM 772 C C . VAL A 1 95 ? -0.276 -0.275 -2.831 1.00 67.25 95 VAL A C 1
ATOM 774 O O . VAL A 1 95 ? 0.595 0.479 -3.253 1.00 67.25 95 VAL A O 1
ATOM 777 N N . VAL A 1 96 ? 0.009 -1.440 -2.249 1.00 69.06 96 VAL A N 1
ATOM 778 C CA . VAL A 1 96 ? 1.372 -1.955 -2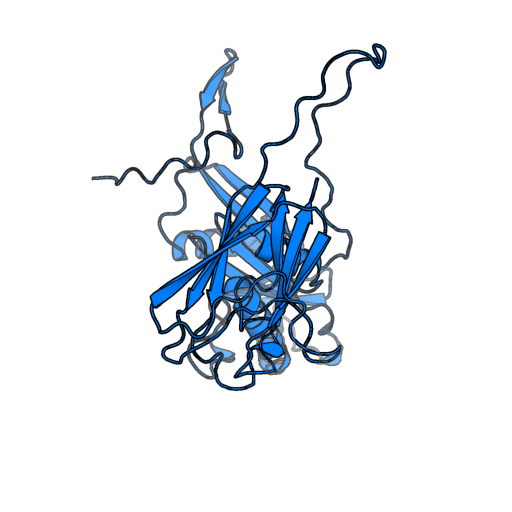.040 1.00 69.06 96 VAL A CA 1
ATOM 779 C C . VAL A 1 96 ? 2.028 -2.314 -3.378 1.00 69.06 96 VAL A C 1
ATOM 781 O O . VAL A 1 96 ? 3.168 -1.932 -3.649 1.00 69.06 96 VAL A O 1
ATOM 784 N N . ASP A 1 97 ? 1.291 -2.993 -4.259 1.00 71.56 97 ASP A N 1
ATOM 785 C CA . ASP A 1 97 ? 1.778 -3.375 -5.588 1.00 71.56 97 ASP A CA 1
ATOM 786 C C . ASP A 1 97 ? 1.935 -2.154 -6.507 1.00 71.56 97 ASP A C 1
ATOM 788 O O . ASP A 1 97 ? 2.879 -2.080 -7.303 1.00 71.56 97 ASP A O 1
ATOM 792 N N . GLN A 1 98 ? 1.058 -1.155 -6.357 1.00 74.44 98 GLN A N 1
ATOM 793 C CA . GLN A 1 98 ? 1.165 0.134 -7.048 1.00 74.44 98 GLN A CA 1
ATOM 794 C C . GLN A 1 98 ? 2.449 0.868 -6.648 1.00 74.44 98 GLN A C 1
ATOM 796 O O . GLN A 1 98 ? 3.246 1.219 -7.520 1.00 74.44 98 GLN A O 1
ATOM 801 N N . ALA A 1 99 ? 2.720 0.993 -5.346 1.00 81.69 99 ALA A N 1
ATOM 802 C CA . ALA A 1 99 ? 3.940 1.614 -4.837 1.00 81.69 99 ALA A CA 1
ATOM 803 C C . ALA A 1 99 ? 5.217 0.944 -5.377 1.00 81.69 99 ALA A C 1
ATOM 805 O O . ALA A 1 99 ? 6.116 1.620 -5.883 1.00 81.69 99 ALA A O 1
ATOM 806 N N . ARG A 1 100 ? 5.280 -0.395 -5.374 1.00 81.62 100 ARG A N 1
ATOM 807 C CA . ARG A 1 100 ? 6.417 -1.139 -5.953 1.00 81.62 100 ARG A CA 1
ATOM 808 C C . ARG A 1 100 ? 6.575 -0.892 -7.446 1.00 81.62 100 ARG A C 1
ATOM 810 O O . ARG A 1 100 ? 7.694 -0.746 -7.944 1.00 81.62 100 ARG A O 1
ATOM 817 N N . THR A 1 101 ? 5.459 -0.833 -8.163 1.00 82.00 101 THR A N 1
ATOM 818 C CA . THR A 1 101 ? 5.455 -0.536 -9.596 1.00 82.00 101 THR A CA 1
ATOM 819 C C . THR A 1 101 ? 6.034 0.851 -9.861 1.00 82.00 101 THR A C 1
ATOM 821 O O . THR A 1 101 ? 6.896 0.994 -10.729 1.00 82.00 101 THR A O 1
ATOM 824 N N . TYR A 1 102 ? 5.656 1.853 -9.068 1.00 86.06 102 TYR A N 1
ATOM 825 C CA . TYR A 1 102 ? 6.186 3.210 -9.181 1.00 86.06 102 TYR A CA 1
ATOM 826 C C . TYR A 1 102 ? 7.690 3.281 -8.950 1.00 86.06 102 TYR A C 1
ATOM 828 O O . TYR A 1 102 ? 8.400 3.853 -9.773 1.00 86.06 102 TYR A O 1
ATOM 836 N N . LEU A 1 103 ? 8.202 2.640 -7.899 1.00 89.00 103 LEU A N 1
ATOM 837 C CA . LEU A 1 103 ? 9.641 2.629 -7.617 1.00 89.00 103 LEU A CA 1
ATOM 838 C C . LEU A 1 103 ? 10.451 1.966 -8.736 1.00 89.00 103 LEU A C 1
ATOM 840 O O . LEU A 1 103 ? 11.548 2.421 -9.075 1.00 89.00 103 LEU A O 1
ATOM 844 N N . ASN A 1 104 ? 9.908 0.913 -9.349 1.00 86.12 104 ASN A N 1
ATOM 845 C CA . ASN A 1 104 ? 10.529 0.276 -10.507 1.00 86.12 104 ASN A CA 1
ATOM 846 C C . ASN A 1 104 ? 10.513 1.182 -11.744 1.00 86.12 104 ASN A C 1
ATOM 848 O O . ASN A 1 104 ? 11.525 1.258 -12.440 1.00 86.12 104 ASN A O 1
ATOM 852 N N . LEU A 1 105 ? 9.409 1.890 -11.999 1.00 83.38 105 LEU A N 1
ATOM 853 C CA . LEU A 1 105 ? 9.311 2.849 -13.103 1.00 83.38 105 LEU A CA 1
ATOM 854 C C . LEU A 1 105 ? 10.272 4.026 -12.910 1.00 83.38 105 LEU A C 1
ATOM 856 O O . LEU A 1 105 ? 11.038 4.344 -13.816 1.00 83.38 105 LEU A O 1
ATOM 860 N N . MET A 1 106 ? 10.325 4.605 -11.712 1.00 88.56 106 MET A N 1
ATOM 861 C CA . MET A 1 106 ? 11.263 5.679 -11.371 1.00 88.56 106 MET A CA 1
ATOM 862 C C . MET A 1 106 ? 12.717 5.261 -11.604 1.00 88.56 106 MET A C 1
ATOM 864 O O . MET A 1 106 ? 13.510 6.030 -12.145 1.00 88.56 106 MET A O 1
ATOM 868 N N . ARG A 1 107 ? 13.064 4.010 -11.272 1.00 89.06 107 ARG A N 1
ATOM 869 C CA . ARG A 1 107 ? 14.397 3.452 -11.540 1.00 89.06 107 ARG A CA 1
ATOM 870 C C . ARG A 1 107 ? 14.712 3.340 -13.035 1.00 89.06 107 ARG A C 1
ATOM 872 O O . ARG A 1 107 ? 15.878 3.395 -13.399 1.00 89.06 107 ARG A O 1
ATOM 879 N N . GLN A 1 108 ? 13.709 3.167 -13.893 1.00 85.94 108 GLN A N 1
ATOM 880 C CA . GLN A 1 108 ? 13.887 3.084 -15.349 1.00 85.94 108 GLN A CA 1
ATOM 881 C C . GLN A 1 108 ? 13.941 4.461 -16.029 1.00 85.94 108 GLN A C 1
ATOM 883 O O . GLN A 1 108 ? 14.459 4.561 -17.138 1.00 85.94 108 GLN A O 1
ATOM 888 N N . HIS A 1 109 ? 13.448 5.509 -15.364 1.00 87.06 109 HIS A N 1
ATOM 889 C CA . HIS A 1 109 ? 13.293 6.866 -15.902 1.00 87.06 109 HIS A CA 1
ATOM 890 C C . HIS A 1 109 ? 14.068 7.914 -15.083 1.00 87.06 109 HIS A C 1
ATOM 892 O O . HIS A 1 109 ? 13.576 8.994 -14.744 1.00 87.06 109 HIS A O 1
ATOM 898 N N . GLN A 1 110 ? 15.312 7.583 -14.725 1.00 91.25 110 GLN A N 1
ATOM 899 C CA . GLN A 1 110 ? 16.170 8.446 -13.907 1.00 91.25 110 GLN A CA 1
ATOM 900 C C . GLN A 1 110 ? 16.476 9.783 -14.595 1.00 91.25 110 GLN A C 1
ATOM 902 O O . GLN A 1 110 ? 16.558 10.809 -13.924 1.00 91.25 110 GLN A O 1
ATOM 907 N N . ALA A 1 111 ? 16.623 9.799 -15.923 1.00 89.50 111 ALA A N 1
ATOM 908 C CA . ALA A 1 111 ? 16.936 11.015 -16.670 1.00 89.50 111 ALA A CA 1
ATOM 909 C C . ALA A 1 111 ? 15.819 12.063 -16.536 1.00 89.50 111 ALA A C 1
ATOM 911 O O . ALA A 1 111 ? 16.088 13.235 -16.274 1.00 89.50 111 ALA A O 1
ATOM 912 N N . GLU A 1 112 ? 14.563 11.639 -16.651 1.00 88.62 112 GLU A N 1
ATOM 913 C CA . GLU A 1 112 ? 13.385 12.489 -16.515 1.00 88.62 112 GLU A CA 1
ATOM 914 C C . GLU A 1 112 ? 13.242 13.023 -15.085 1.00 88.62 112 GLU A C 1
ATOM 916 O O . GLU A 1 112 ? 12.938 14.201 -14.893 1.00 88.62 112 GLU A O 1
ATOM 921 N N . LEU A 1 113 ? 13.534 12.191 -14.081 1.00 90.88 113 LEU A N 1
ATOM 922 C CA . LEU A 1 113 ? 13.555 12.599 -12.674 1.00 90.88 113 LEU A CA 1
ATOM 923 C C . LEU A 1 113 ? 14.639 13.647 -12.389 1.00 90.88 113 LEU A C 1
ATOM 925 O O . LEU A 1 113 ? 14.374 14.640 -11.712 1.00 90.88 113 LEU A O 1
ATOM 929 N N . ILE A 1 114 ? 15.844 13.478 -12.942 1.00 93.56 114 ILE A N 1
ATOM 930 C CA . ILE A 1 114 ? 16.939 14.452 -12.810 1.00 93.56 114 ILE A CA 1
ATOM 931 C C . ILE A 1 114 ? 16.561 15.783 -13.463 1.00 93.56 114 ILE A C 1
ATOM 933 O O . ILE A 1 114 ? 16.796 16.845 -12.882 1.00 93.56 114 ILE A O 1
ATOM 937 N N . LEU A 1 115 ? 15.968 15.739 -14.659 1.00 91.00 115 LEU A N 1
ATOM 938 C CA . LEU A 1 115 ? 15.505 16.938 -15.353 1.00 91.00 115 LEU A CA 1
ATOM 939 C C . LEU A 1 115 ? 14.427 17.659 -14.542 1.00 91.00 115 LEU A C 1
ATOM 941 O O . LEU A 1 115 ? 14.542 18.867 -14.325 1.00 91.00 115 LEU A O 1
ATOM 945 N N . SER A 1 116 ? 13.435 16.926 -14.034 1.00 90.12 116 SER A N 1
ATOM 946 C CA . SER A 1 116 ? 12.397 17.494 -13.176 1.00 90.12 116 SER A CA 1
ATOM 947 C C . SER A 1 116 ? 12.980 18.122 -11.906 1.00 90.12 116 SER A C 1
ATOM 949 O O . SER A 1 116 ? 12.681 19.277 -11.597 1.00 90.12 116 SER A O 1
ATOM 951 N N . HIS A 1 117 ? 13.894 17.429 -11.221 1.00 93.94 117 HIS A N 1
ATOM 952 C CA . HIS A 1 117 ? 14.617 17.982 -10.078 1.00 93.94 117 HIS A CA 1
ATOM 953 C C . HIS A 1 117 ? 15.336 19.282 -10.450 1.00 93.94 117 HIS A C 1
ATOM 955 O O . HIS A 1 117 ? 15.154 20.297 -9.790 1.00 93.94 117 HIS A O 1
ATOM 961 N N . SER A 1 118 ? 16.139 19.285 -11.516 1.00 92.06 118 SER A N 1
ATOM 962 C CA . SER A 1 118 ? 16.908 20.469 -11.923 1.00 92.06 118 SER A CA 1
ATOM 963 C C . SER A 1 118 ? 16.016 21.687 -12.198 1.00 92.06 118 SER A C 1
ATOM 965 O O . SER A 1 118 ? 16.300 22.794 -11.740 1.00 92.06 118 SER A O 1
ATOM 967 N N . LYS A 1 119 ? 14.879 21.456 -12.864 1.00 91.94 119 LYS A N 1
ATOM 968 C CA . LYS A 1 119 ? 13.892 22.478 -13.210 1.00 91.94 119 LYS A CA 1
ATOM 969 C C . LYS A 1 119 ? 13.231 23.077 -11.967 1.00 91.94 119 LYS A C 1
ATOM 971 O O . LYS A 1 119 ? 13.146 24.297 -11.870 1.00 91.94 119 LYS A O 1
ATOM 976 N N . ASN A 1 120 ? 12.775 22.238 -11.037 1.00 89.06 120 ASN A N 1
ATOM 977 C CA . ASN A 1 120 ? 12.065 22.682 -9.834 1.00 89.06 120 ASN A CA 1
ATOM 978 C C . ASN A 1 120 ? 13.004 23.305 -8.789 1.00 89.06 120 ASN A C 1
ATOM 980 O O . ASN A 1 120 ? 12.622 24.250 -8.109 1.00 89.06 120 ASN A O 1
ATOM 984 N N . MET A 1 121 ? 14.258 22.851 -8.732 1.00 86.69 121 MET A N 1
ATOM 985 C CA . MET A 1 121 ? 15.289 23.382 -7.830 1.00 86.69 121 MET A CA 1
ATOM 986 C C . MET A 1 121 ? 16.007 24.624 -8.381 1.00 86.69 121 MET A C 1
ATOM 988 O O . MET A 1 121 ? 16.871 25.188 -7.712 1.00 86.69 121 MET A O 1
ATOM 992 N N . GLY A 1 122 ? 15.723 25.024 -9.626 1.00 91.00 122 GLY A N 1
ATOM 993 C CA . GLY A 1 122 ? 16.404 26.143 -10.283 1.00 91.00 122 GLY A CA 1
ATOM 994 C C . GLY A 1 122 ? 17.912 25.926 -10.454 1.00 91.00 122 GLY A C 1
ATOM 995 O O . GLY A 1 122 ? 18.684 26.884 -10.406 1.00 91.00 122 GLY A O 1
ATOM 996 N N . CYS A 1 123 ? 18.349 24.676 -10.629 1.00 90.06 123 CYS A N 1
ATOM 997 C CA . CYS A 1 123 ? 19.758 24.311 -10.741 1.00 90.06 123 CYS A CA 1
ATOM 998 C C . CYS A 1 123 ? 20.058 23.583 -12.057 1.00 90.06 123 CYS A C 1
ATOM 1000 O O . CYS A 1 123 ? 19.163 23.145 -12.776 1.00 90.06 123 CYS A O 1
ATOM 1002 N N . SER A 1 124 ? 21.341 23.470 -12.406 1.00 91.62 124 SER A N 1
ATOM 1003 C CA . SER A 1 124 ? 21.737 22.653 -13.558 1.00 91.62 124 SER A CA 1
ATOM 1004 C C . SER A 1 124 ? 21.549 21.160 -13.250 1.00 91.62 124 SER A C 1
ATOM 1006 O O . SER A 1 124 ? 21.761 20.756 -12.101 1.00 91.62 124 SER A O 1
ATOM 1008 N N . PRO A 1 125 ? 21.190 20.325 -14.246 1.00 93.19 125 PRO A N 1
ATOM 1009 C CA . PRO A 1 125 ? 21.125 18.878 -14.073 1.00 93.19 125 PRO A CA 1
ATOM 1010 C C . PRO A 1 125 ? 22.430 18.330 -13.493 1.00 93.19 125 PRO A C 1
ATOM 1012 O O . PRO A 1 125 ? 23.512 18.588 -14.021 1.00 93.19 125 PRO A O 1
ATOM 1015 N N . ARG A 1 126 ? 22.320 17.592 -12.387 1.00 92.31 126 ARG A N 1
ATOM 1016 C CA . ARG A 1 126 ? 23.452 16.909 -11.755 1.00 92.31 126 ARG A CA 1
ATOM 1017 C C . ARG A 1 126 ? 23.672 15.546 -12.412 1.00 92.31 126 ARG A C 1
ATOM 1019 O O . ARG A 1 126 ? 22.737 14.970 -12.964 1.00 92.31 126 ARG A O 1
ATOM 1026 N N . ASP A 1 127 ? 24.879 14.999 -12.287 1.00 93.12 127 ASP A N 1
ATOM 1027 C CA . ASP A 1 127 ? 25.162 13.619 -12.689 1.00 93.12 127 ASP A CA 1
ATOM 1028 C C . ASP A 1 127 ? 24.231 12.622 -11.990 1.00 93.12 127 ASP A C 1
ATOM 1030 O O . ASP A 1 127 ? 23.951 12.749 -10.796 1.00 93.12 127 ASP A O 1
ATOM 1034 N N . GLU A 1 128 ? 23.824 11.567 -12.697 1.00 92.06 128 GLU A N 1
ATOM 1035 C CA . GLU A 1 128 ? 22.952 10.511 -12.163 1.00 92.06 128 GLU A CA 1
ATOM 1036 C C . GLU A 1 128 ? 23.502 9.913 -10.857 1.00 92.06 128 GLU A C 1
ATOM 1038 O O . GLU A 1 128 ? 22.769 9.679 -9.901 1.00 92.06 128 GLU A O 1
ATOM 1043 N N . LYS A 1 129 ? 24.823 9.742 -10.765 1.00 92.88 129 LYS A N 1
ATOM 1044 C CA . LYS A 1 129 ? 25.497 9.184 -9.581 1.00 92.88 129 LYS A CA 1
ATOM 1045 C C . LYS A 1 129 ? 25.453 10.096 -8.353 1.00 92.88 129 LYS A C 1
ATOM 1047 O O . LYS A 1 129 ? 25.809 9.653 -7.265 1.00 92.88 129 LYS A O 1
ATOM 1052 N N . SER A 1 130 ? 25.052 11.357 -8.515 1.00 94.25 130 SER A N 1
ATOM 1053 C CA . SER A 1 130 ? 24.929 12.305 -7.406 1.00 94.25 130 SER A CA 1
ATOM 1054 C C . SER A 1 130 ? 23.686 12.067 -6.546 1.00 94.25 130 SER A C 1
ATOM 1056 O O . SER A 1 130 ? 23.578 12.685 -5.492 1.00 94.25 130 SER A O 1
ATOM 1058 N N . PHE A 1 131 ? 22.779 11.176 -6.961 1.00 96.50 131 PHE A N 1
ATOM 1059 C CA . PHE A 1 131 ? 21.530 10.851 -6.271 1.00 96.50 131 PHE A CA 1
ATOM 1060 C C . PHE A 1 131 ? 21.575 9.457 -5.633 1.00 96.50 131 PHE A C 1
ATOM 1062 O O . PHE A 1 131 ? 22.235 8.539 -6.127 1.00 96.50 131 PHE A O 1
ATOM 1069 N N . ASN A 1 132 ? 20.833 9.267 -4.540 1.00 95.56 132 ASN A N 1
ATOM 1070 C CA . ASN A 1 132 ? 20.780 7.997 -3.820 1.00 95.56 132 ASN A CA 1
ATOM 1071 C C . ASN A 1 132 ? 19.598 7.117 -4.254 1.00 95.56 132 ASN A C 1
ATOM 1073 O O . ASN A 1 132 ? 18.621 6.944 -3.527 1.00 95.56 132 ASN A O 1
ATOM 1077 N N . TRP A 1 133 ? 19.707 6.499 -5.429 1.00 93.19 133 TRP A N 1
ATOM 1078 C CA . TRP A 1 133 ? 18.652 5.657 -6.019 1.00 93.19 133 TRP A CA 1
ATOM 1079 C C . TRP A 1 133 ? 18.273 4.415 -5.201 1.00 93.19 133 TRP A C 1
ATOM 1081 O O . TRP A 1 133 ? 17.197 3.853 -5.386 1.00 93.19 133 TRP A O 1
ATOM 1091 N N . LYS A 1 134 ? 19.148 3.959 -4.297 1.00 91.25 134 LYS A N 1
ATOM 1092 C CA . LYS A 1 134 ? 18.867 2.808 -3.422 1.00 91.25 134 LYS A CA 1
ATOM 1093 C C . LYS A 1 134 ? 17.956 3.161 -2.249 1.00 91.25 134 LYS A C 1
ATOM 1095 O O . LYS A 1 134 ? 17.418 2.254 -1.632 1.00 91.25 134 LYS A O 1
ATOM 1100 N N . LYS A 1 135 ? 17.814 4.453 -1.944 1.00 93.62 135 LYS A N 1
ATOM 1101 C CA . LYS A 1 135 ? 16.972 4.967 -0.860 1.00 93.62 135 LYS A CA 1
ATOM 1102 C C . LYS A 1 135 ? 15.614 5.484 -1.335 1.00 93.62 135 LYS A C 1
ATOM 1104 O O . LYS A 1 135 ? 14.930 6.112 -0.542 1.00 93.62 135 LYS A O 1
ATOM 1109 N N . MET A 1 136 ? 15.241 5.260 -2.598 1.00 94.88 136 MET A N 1
ATOM 1110 C CA . MET A 1 136 ? 13.905 5.635 -3.068 1.00 94.88 136 MET A CA 1
ATOM 1111 C C . MET A 1 136 ? 12.841 4.873 -2.281 1.00 94.88 136 MET A C 1
ATOM 1113 O O . MET A 1 136 ? 13.019 3.688 -1.992 1.00 94.88 136 MET A O 1
ATOM 1117 N N . TYR A 1 137 ? 11.743 5.549 -1.979 1.00 95.19 137 TYR A N 1
ATOM 1118 C CA . TYR A 1 137 ? 10.629 4.989 -1.227 1.00 95.19 137 TYR A CA 1
ATOM 1119 C C . TYR A 1 137 ? 9.307 5.604 -1.683 1.00 95.19 137 TYR A C 1
ATOM 1121 O O . TYR A 1 137 ? 9.282 6.583 -2.436 1.00 95.19 137 TYR A O 1
ATOM 1129 N N . ALA A 1 138 ? 8.211 4.979 -1.278 1.00 93.94 138 ALA A N 1
ATOM 1130 C CA . ALA A 1 138 ? 6.863 5.403 -1.591 1.00 93.94 138 ALA A CA 1
ATOM 1131 C C . ALA A 1 138 ? 6.093 5.721 -0.307 1.00 93.94 138 ALA A C 1
ATOM 1133 O O . ALA A 1 138 ? 6.145 4.954 0.652 1.00 93.94 138 ALA A O 1
ATOM 1134 N N . ILE A 1 139 ? 5.350 6.825 -0.313 1.00 93.75 139 ILE A N 1
ATOM 1135 C CA . ILE A 1 139 ? 4.410 7.194 0.745 1.00 93.75 139 ILE A CA 1
ATOM 1136 C C . ILE A 1 139 ? 2.998 6.949 0.222 1.00 93.75 139 ILE A C 1
ATOM 1138 O O . ILE A 1 139 ? 2.591 7.508 -0.795 1.00 93.75 139 ILE A O 1
ATOM 1142 N N . ILE A 1 140 ? 2.235 6.131 0.932 1.00 91.62 140 ILE A N 1
ATOM 1143 C CA . ILE A 1 140 ? 0.844 5.827 0.613 1.00 91.62 140 ILE A CA 1
ATOM 1144 C C . ILE A 1 140 ? -0.032 6.460 1.686 1.00 91.62 140 ILE A C 1
ATOM 1146 O O . ILE A 1 140 ? 0.171 6.219 2.875 1.00 91.62 140 ILE A O 1
ATOM 1150 N N . MET A 1 141 ? -1.031 7.243 1.281 1.00 90.19 141 MET A N 1
ATOM 1151 C CA . MET A 1 141 ? -1.956 7.886 2.217 1.00 90.19 141 MET A CA 1
ATOM 1152 C C . MET A 1 141 ? -3.398 7.486 1.909 1.00 90.19 141 MET A C 1
ATOM 1154 O O . MET A 1 141 ? -3.874 7.679 0.790 1.00 90.19 141 MET A O 1
ATOM 1158 N N . ALA A 1 142 ? -4.105 6.930 2.891 1.00 85.88 142 ALA A N 1
ATOM 1159 C CA . ALA A 1 142 ? -5.487 6.471 2.733 1.00 85.88 142 ALA A CA 1
ATOM 1160 C C . ALA A 1 142 ? -6.274 6.599 4.047 1.00 85.88 142 ALA A C 1
ATOM 1162 O O . ALA A 1 142 ? -5.660 6.667 5.099 1.00 85.88 142 ALA A O 1
ATOM 1163 N N . PRO A 1 143 ? -7.619 6.603 4.045 1.00 77.81 143 PRO A N 1
ATOM 1164 C CA . PRO A 1 143 ? -8.387 6.620 5.292 1.00 77.81 143 PRO A CA 1
ATOM 1165 C C . PRO A 1 143 ? -8.227 5.372 6.155 1.00 77.81 143 PRO A C 1
ATOM 1167 O O . PRO A 1 143 ? -8.470 5.421 7.353 1.00 77.81 143 PRO A O 1
ATOM 1170 N N . GLU A 1 144 ? -7.895 4.243 5.537 1.00 77.38 144 GLU A N 1
ATOM 1171 C CA . GLU A 1 144 ? -7.799 2.964 6.224 1.00 77.38 144 GLU A CA 1
ATOM 1172 C C . GLU A 1 144 ? -6.916 2.006 5.428 1.00 77.38 144 GLU A C 1
ATOM 1174 O O . GLU A 1 144 ? -7.001 1.959 4.193 1.00 77.38 144 GLU A O 1
ATOM 1179 N N . PHE A 1 145 ? -6.131 1.207 6.149 1.00 72.06 145 PHE A N 1
ATOM 1180 C CA . PHE A 1 145 ? -5.400 0.063 5.612 1.00 72.06 145 PHE A CA 1
ATOM 1181 C C . PHE A 1 145 ? -5.831 -1.227 6.308 1.00 72.06 145 PHE A C 1
ATOM 1183 O O . PHE A 1 145 ? -6.222 -1.232 7.473 1.00 72.06 145 PHE A O 1
ATOM 1190 N N . GLY A 1 146 ? -5.757 -2.345 5.588 1.00 67.88 146 GLY A N 1
ATOM 1191 C CA . GLY A 1 146 ? -5.857 -3.662 6.208 1.00 67.88 146 GLY A CA 1
ATOM 1192 C C . GLY A 1 146 ? -4.556 -4.038 6.919 1.00 67.88 146 GLY A C 1
ATOM 1193 O O . GLY A 1 146 ? -3.472 -3.691 6.451 1.00 67.88 146 GLY A O 1
ATOM 1194 N N . ASP A 1 147 ? -4.651 -4.827 7.989 1.00 63.25 147 ASP A N 1
ATOM 1195 C CA . ASP A 1 147 ? -3.498 -5.239 8.805 1.00 63.25 147 ASP A CA 1
ATOM 1196 C C . ASP A 1 147 ? -2.375 -5.892 7.983 1.00 63.25 147 ASP A C 1
ATOM 1198 O O . ASP A 1 147 ? -1.201 -5.608 8.195 1.00 63.25 147 ASP A O 1
ATOM 1202 N N . TYR A 1 148 ? -2.709 -6.714 6.981 1.00 62.44 148 TYR A N 1
ATOM 1203 C CA . TYR A 1 148 ? -1.711 -7.325 6.092 1.00 62.44 148 TYR A CA 1
ATOM 1204 C C . TYR A 1 148 ? -0.945 -6.307 5.241 1.00 62.44 148 TYR A C 1
ATOM 1206 O O . TYR A 1 148 ? 0.209 -6.542 4.898 1.00 62.44 148 TYR A O 1
ATOM 1214 N N . GLN A 1 149 ? -1.573 -5.183 4.892 1.00 64.94 149 GLN A N 1
ATOM 1215 C CA . GLN A 1 149 ? -0.914 -4.114 4.142 1.00 64.94 149 GLN A CA 1
ATOM 1216 C C . GLN A 1 149 ? 0.081 -3.389 5.047 1.00 64.94 149 GLN A C 1
ATOM 1218 O O . GLN A 1 149 ? 1.210 -3.152 4.631 1.00 64.94 149 GLN A O 1
ATOM 1223 N N . ILE A 1 150 ? -0.316 -3.127 6.295 1.00 69.25 150 ILE A N 1
ATOM 1224 C CA . ILE A 1 150 ? 0.545 -2.539 7.326 1.00 69.25 150 ILE A CA 1
ATOM 1225 C C . ILE A 1 150 ? 1.751 -3.446 7.604 1.00 69.25 150 ILE A C 1
ATOM 1227 O O . ILE A 1 150 ? 2.887 -2.991 7.523 1.00 69.25 150 ILE A O 1
ATOM 1231 N N . ILE A 1 151 ? 1.515 -4.738 7.849 1.00 67.94 151 ILE A N 1
ATOM 1232 C CA . ILE A 1 151 ? 2.578 -5.723 8.107 1.00 67.94 151 ILE A CA 1
ATOM 1233 C C . ILE A 1 151 ? 3.509 -5.847 6.894 1.00 67.94 151 ILE A C 1
ATOM 1235 O O . ILE A 1 151 ? 4.726 -5.830 7.044 1.00 67.94 151 ILE A O 1
ATOM 1239 N N . GLY A 1 152 ? 2.951 -5.937 5.684 1.00 68.81 152 GLY A N 1
ATOM 1240 C CA . GLY A 1 152 ? 3.747 -6.021 4.461 1.00 68.81 152 GLY A CA 1
ATOM 1241 C C . GLY A 1 152 ? 4.584 -4.766 4.206 1.00 68.81 152 GLY A C 1
ATOM 1242 O O . GLY A 1 152 ? 5.698 -4.871 3.700 1.00 68.81 152 GLY A O 1
ATOM 1243 N N . ALA A 1 153 ? 4.076 -3.590 4.579 1.00 75.38 153 ALA A N 1
ATOM 1244 C CA . ALA A 1 153 ? 4.850 -2.359 4.543 1.00 75.38 153 ALA A CA 1
ATOM 1245 C C . ALA A 1 153 ? 5.968 -2.372 5.590 1.00 75.38 153 ALA A C 1
ATOM 1247 O O . ALA A 1 153 ? 7.085 -2.002 5.256 1.00 75.38 153 ALA A O 1
ATOM 1248 N N . ASP A 1 154 ? 5.713 -2.829 6.822 1.00 76.06 154 ASP A N 1
ATOM 1249 C CA . ASP A 1 154 ? 6.726 -2.909 7.892 1.00 76.06 154 ASP A CA 1
ATOM 1250 C C . ASP A 1 154 ? 7.936 -3.782 7.516 1.00 76.06 154 ASP A C 1
ATOM 1252 O O . ASP A 1 154 ? 9.052 -3.530 7.976 1.00 76.06 154 ASP A O 1
ATOM 1256 N N . GLU A 1 155 ? 7.730 -4.794 6.673 1.00 76.75 155 GLU A N 1
ATOM 1257 C CA . GLU A 1 155 ? 8.797 -5.646 6.134 1.00 76.75 155 GLU A CA 1
ATOM 1258 C C . GLU A 1 155 ? 9.485 -5.055 4.890 1.00 76.75 155 GLU A C 1
ATOM 1260 O O . GLU A 1 155 ? 10.537 -5.545 4.467 1.00 76.75 155 GLU A O 1
ATOM 1265 N N . ASP A 1 156 ? 8.924 -3.997 4.301 1.00 80.25 156 ASP A N 1
ATOM 1266 C CA . ASP A 1 156 ? 9.437 -3.330 3.109 1.00 80.25 156 ASP A CA 1
ATOM 1267 C C . ASP A 1 156 ? 10.007 -1.939 3.455 1.00 80.25 156 ASP A C 1
ATOM 1269 O O . ASP A 1 156 ? 9.262 -0.965 3.598 1.00 80.25 156 ASP A O 1
ATOM 1273 N N . PRO A 1 157 ? 11.343 -1.775 3.507 1.00 82.44 157 PRO A N 1
ATOM 1274 C CA . PRO A 1 157 ? 11.972 -0.499 3.852 1.00 82.44 157 PRO A CA 1
ATOM 1275 C C . PRO A 1 157 ? 11.818 0.566 2.754 1.00 82.44 157 PRO A C 1
ATOM 1277 O O . PRO A 1 157 ? 12.430 1.628 2.828 1.00 82.44 157 PRO A O 1
ATOM 1280 N N . THR A 1 158 ? 11.069 0.286 1.688 1.00 90.00 158 THR A N 1
ATOM 1281 C CA . THR A 1 158 ? 10.785 1.240 0.616 1.00 90.00 158 THR A CA 1
ATOM 1282 C C . THR A 1 158 ? 9.361 1.781 0.667 1.00 90.00 158 THR A C 1
ATOM 1284 O O . THR A 1 158 ? 8.953 2.478 -0.260 1.00 90.00 158 THR A O 1
ATOM 1287 N N . MET A 1 159 ? 8.603 1.506 1.734 1.00 88.44 159 MET A N 1
ATOM 1288 C CA . MET A 1 159 ? 7.227 1.978 1.875 1.00 88.44 159 MET A CA 1
ATOM 1289 C C . MET A 1 159 ? 6.955 2.658 3.210 1.00 88.44 159 MET A C 1
ATOM 1291 O O . MET A 1 159 ? 7.498 2.288 4.247 1.00 88.44 159 MET A O 1
ATOM 1295 N N . GLU A 1 160 ? 6.045 3.623 3.165 1.00 91.62 160 GLU A N 1
ATOM 1296 C CA . GLU A 1 160 ? 5.400 4.219 4.326 1.00 91.62 160 GLU A CA 1
ATOM 1297 C C . GLU A 1 160 ? 3.898 4.324 4.091 1.00 91.62 160 GLU A C 1
ATOM 1299 O O . GLU A 1 160 ? 3.451 4.683 3.000 1.00 91.62 160 GLU A O 1
ATOM 1304 N N . MET A 1 161 ? 3.113 4.045 5.125 1.00 89.31 161 MET A N 1
ATOM 1305 C CA . MET A 1 161 ? 1.659 4.127 5.098 1.00 89.31 161 MET A CA 1
ATOM 1306 C C . MET A 1 161 ? 1.164 5.109 6.147 1.00 89.31 161 MET A C 1
ATOM 1308 O O . MET A 1 161 ? 1.500 4.993 7.328 1.00 89.31 161 MET A O 1
ATOM 1312 N N . TYR A 1 162 ? 0.326 6.045 5.712 1.00 90.81 162 TYR A N 1
ATOM 1313 C CA . TYR A 1 162 ? -0.292 7.048 6.565 1.00 90.81 162 TYR A CA 1
ATOM 1314 C C . TYR A 1 162 ? -1.815 6.982 6.479 1.00 90.81 162 TYR A C 1
ATOM 1316 O O . TYR A 1 162 ? -2.396 7.214 5.415 1.00 90.81 162 TYR A O 1
ATOM 1324 N N . GLU A 1 163 ? -2.468 6.702 7.604 1.00 86.38 163 GLU A N 1
ATOM 1325 C CA . GLU A 1 163 ? -3.904 6.901 7.740 1.00 86.38 163 GLU A CA 1
ATOM 1326 C C . GLU A 1 163 ? -4.229 8.397 7.794 1.00 86.38 163 GLU A C 1
ATOM 1328 O O . GLU A 1 163 ? -3.608 9.162 8.537 1.00 86.38 163 GLU A O 1
ATOM 1333 N N . ILE A 1 164 ? -5.192 8.827 6.973 1.00 85.81 164 ILE A N 1
ATOM 1334 C CA . ILE A 1 164 ? -5.627 10.225 6.882 1.00 85.81 164 ILE A CA 1
ATOM 1335 C C . ILE A 1 164 ? -7.126 10.377 7.129 1.00 85.81 164 ILE A C 1
ATOM 1337 O O . ILE A 1 164 ? -7.943 9.695 6.518 1.00 85.81 164 ILE A O 1
ATOM 1341 N N . GLY A 1 165 ? -7.506 11.341 7.965 1.00 81.44 165 GLY A N 1
ATOM 1342 C CA . GLY A 1 165 ? -8.911 11.637 8.274 1.00 81.44 165 GLY A CA 1
ATOM 1343 C C . GLY A 1 165 ? -9.180 13.136 8.350 1.00 81.44 165 GLY A C 1
ATOM 1344 O O . GLY A 1 165 ? -8.258 13.918 8.585 1.00 81.44 165 GLY A O 1
ATOM 1345 N N . MET A 1 166 ? -10.435 13.551 8.164 1.00 77.31 166 MET A N 1
ATOM 1346 C CA . MET A 1 166 ? -10.841 14.962 8.228 1.00 77.31 166 MET A CA 1
ATOM 1347 C C . MET A 1 166 ? -11.954 15.125 9.262 1.00 77.31 166 MET A C 1
ATOM 1349 O O . MET A 1 166 ? -13.095 14.731 9.034 1.00 77.31 166 MET A O 1
ATOM 1353 N N . TYR A 1 167 ? -11.626 15.711 10.410 1.00 73.69 167 TYR A N 1
ATOM 1354 C CA . TYR A 1 167 ? -12.497 15.744 11.591 1.00 73.69 167 TYR A CA 1
ATOM 1355 C C . TYR A 1 167 ? -13.245 17.085 11.761 1.00 73.69 167 TYR A C 1
ATOM 1357 O O . TYR A 1 167 ? -14.150 17.187 12.591 1.00 73.69 167 TYR A O 1
ATOM 1365 N N . ASP A 1 168 ? -12.893 18.094 10.953 1.00 68.44 168 ASP A N 1
ATOM 1366 C CA . ASP A 1 168 ? -13.630 19.340 10.667 1.00 68.44 168 ASP A CA 1
ATOM 1367 C C . ASP A 1 168 ? -12.983 20.032 9.445 1.00 68.44 168 ASP A C 1
ATOM 1369 O O . ASP A 1 168 ? -11.914 19.608 9.019 1.00 68.44 168 ASP A O 1
ATOM 1373 N N . ASP A 1 169 ? -13.526 21.144 8.939 1.00 69.50 169 ASP A N 1
ATOM 1374 C CA . ASP A 1 169 ? -12.991 21.893 7.776 1.00 69.50 169 ASP A CA 1
ATOM 1375 C C . ASP A 1 169 ? -11.563 22.457 7.990 1.00 69.50 169 ASP A C 1
ATOM 1377 O O . ASP A 1 169 ? -10.972 23.060 7.094 1.00 69.50 169 ASP A O 1
ATOM 1381 N N . SER A 1 170 ? -11.005 22.291 9.191 1.00 76.75 170 SER A N 1
ATOM 1382 C CA . SER A 1 170 ? -9.696 22.807 9.608 1.00 76.75 170 SER A CA 1
ATOM 1383 C C . SER A 1 170 ? -8.819 21.784 10.338 1.00 76.75 170 SER A C 1
ATOM 1385 O O . SER A 1 170 ? -7.711 22.129 10.746 1.00 76.75 170 SER A O 1
ATOM 1387 N N . ILE A 1 171 ? -9.288 20.543 10.527 1.00 81.00 171 ILE A N 1
ATOM 1388 C CA . ILE A 1 171 ? -8.588 19.536 11.337 1.00 81.00 171 ILE A CA 1
ATOM 1389 C C . ILE A 1 171 ? -8.418 18.257 10.525 1.00 81.00 171 ILE A C 1
ATOM 1391 O O . ILE A 1 171 ? -9.372 17.506 10.324 1.00 81.00 171 ILE A O 1
ATOM 1395 N N . MET A 1 172 ? -7.174 17.996 10.125 1.00 83.00 172 MET A N 1
ATOM 1396 C CA . MET A 1 172 ? -6.761 16.769 9.452 1.00 83.00 172 MET A CA 1
ATOM 1397 C C . MET A 1 172 ? -5.932 15.905 10.406 1.00 83.00 172 MET A C 1
ATOM 1399 O O . MET A 1 172 ? -5.016 16.400 11.063 1.00 83.00 172 MET A O 1
ATOM 1403 N N . LEU A 1 173 ? -6.253 14.615 10.466 1.00 84.31 173 LEU A N 1
ATOM 1404 C CA . LEU A 1 173 ? -5.418 13.591 11.082 1.00 84.31 173 LEU A CA 1
ATOM 1405 C C . LEU A 1 173 ? -4.483 13.020 10.017 1.00 84.31 173 LEU A C 1
ATOM 1407 O O . LEU A 1 173 ? -4.920 12.744 8.900 1.00 84.31 173 LEU A O 1
ATOM 1411 N N . VAL A 1 174 ? -3.220 12.834 10.386 1.00 87.12 174 VAL A N 1
ATOM 1412 C CA . VAL A 1 174 ? -2.217 12.121 9.596 1.00 87.12 174 VAL A CA 1
ATOM 1413 C C . VAL A 1 174 ? -1.451 11.242 10.573 1.00 87.12 174 VAL A C 1
ATOM 1415 O O . VAL A 1 174 ? -0.697 11.749 11.402 1.00 87.12 174 VAL A O 1
ATOM 1418 N N . GLU A 1 175 ? -1.686 9.940 10.520 1.00 85.50 175 GLU A N 1
ATOM 1419 C CA . GLU A 1 175 ? -1.069 8.966 11.415 1.00 85.50 175 GLU A CA 1
ATOM 1420 C C . GLU A 1 175 ? -0.288 7.953 10.598 1.00 85.50 175 GLU A C 1
ATOM 1422 O O . GLU A 1 175 ? -0.815 7.356 9.670 1.00 85.50 175 GLU A O 1
ATOM 1427 N N . ARG A 1 176 ? 0.978 7.740 10.941 1.00 87.12 176 ARG A N 1
ATOM 1428 C CA . ARG A 1 176 ? 1.768 6.693 10.307 1.00 87.12 176 ARG A CA 1
ATOM 1429 C C . ARG A 1 176 ? 1.405 5.346 10.910 1.00 87.12 176 ARG A C 1
ATOM 1431 O O . ARG A 1 176 ? 1.557 5.167 12.115 1.00 87.12 176 ARG A O 1
ATOM 1438 N N . VAL A 1 177 ? 0.976 4.410 10.076 1.00 81.88 177 VAL A N 1
ATOM 1439 C CA . VAL A 1 177 ? 0.456 3.117 10.535 1.00 81.88 177 VAL A CA 1
ATOM 1440 C C . VAL A 1 177 ? 1.315 1.927 10.140 1.00 81.88 177 VAL A C 1
ATOM 1442 O O . VAL A 1 177 ? 1.197 0.891 10.781 1.00 81.88 177 VAL A O 1
ATOM 1445 N N . GLY A 1 178 ? 2.187 2.063 9.139 1.00 80.62 178 GLY A N 1
ATOM 1446 C CA . GLY A 1 178 ? 3.044 0.967 8.690 1.00 80.62 178 GLY A CA 1
ATOM 1447 C C . GLY A 1 178 ? 4.173 1.406 7.766 1.00 80.62 178 GLY A C 1
ATOM 1448 O O . GLY A 1 178 ? 4.155 2.514 7.223 1.00 80.62 178 GLY A O 1
ATOM 1449 N N . GLY A 1 179 ? 5.139 0.511 7.590 1.00 80.44 179 GLY A N 1
ATOM 1450 C CA . GLY A 1 179 ? 6.353 0.721 6.813 1.00 80.44 179 GLY A CA 1
ATOM 1451 C C . GLY A 1 179 ? 7.376 1.584 7.520 1.00 80.44 179 GLY A C 1
ATOM 1452 O O . GLY A 1 179 ? 7.021 2.372 8.389 1.00 80.44 179 GLY A O 1
ATOM 1453 N N . ASP A 1 180 ? 8.661 1.414 7.199 1.00 78.62 180 ASP A N 1
ATOM 1454 C CA . ASP A 1 180 ? 9.672 2.398 7.571 1.00 78.62 180 ASP A CA 1
ATOM 1455 C C . ASP A 1 180 ? 10.934 2.406 6.712 1.00 78.62 180 ASP A C 1
ATOM 1457 O O . ASP A 1 180 ? 11.795 1.531 6.810 1.00 78.62 180 ASP A O 1
ATOM 1461 N N . HIS A 1 181 ? 11.100 3.496 5.966 1.00 73.19 181 HIS A N 1
ATOM 1462 C CA . HIS A 1 181 ? 12.295 3.769 5.179 1.00 73.19 181 HIS A CA 1
ATOM 1463 C C . HIS A 1 181 ? 13.481 4.343 5.986 1.00 73.19 181 HIS A C 1
ATOM 1465 O O . HIS A 1 181 ? 14.581 4.526 5.450 1.00 73.19 181 HIS A O 1
ATOM 1471 N N . GLU A 1 182 ? 13.300 4.644 7.274 1.00 66.75 182 GLU A N 1
ATOM 1472 C CA . GLU A 1 182 ? 14.363 4.953 8.242 1.00 66.75 182 GLU A CA 1
ATOM 1473 C C . GLU A 1 182 ? 14.911 3.694 8.943 1.00 66.75 182 GLU A C 1
ATOM 1475 O O . GLU A 1 182 ? 16.005 3.739 9.507 1.00 66.75 182 GLU A O 1
ATOM 1480 N N . GLY A 1 183 ? 14.199 2.559 8.897 1.00 52.81 183 GLY A N 1
ATOM 1481 C CA . GLY A 1 183 ? 14.563 1.339 9.633 1.00 52.81 183 GLY A CA 1
ATOM 1482 C C . GLY A 1 183 ? 14.433 1.453 11.163 1.00 52.81 183 GLY A C 1
ATOM 1483 O O . GLY A 1 183 ? 14.841 0.555 11.898 1.00 52.81 183 GLY A O 1
ATOM 1484 N N . THR A 1 184 ? 13.853 2.539 11.656 1.00 46.53 184 THR A N 1
ATOM 1485 C CA . THR A 1 184 ? 13.360 2.738 13.018 1.00 46.53 184 THR A CA 1
ATOM 1486 C C . THR A 1 184 ? 11.888 2.346 13.080 1.00 46.53 184 THR A C 1
ATOM 1488 O O . THR A 1 184 ? 11.035 3.225 13.180 1.00 46.53 184 THR A O 1
ATOM 1491 N N . SER A 1 185 ? 11.579 1.041 12.996 1.00 40.56 185 SER A N 1
ATOM 1492 C CA . SER A 1 185 ? 10.202 0.528 13.077 1.00 40.56 185 SER A CA 1
ATOM 1493 C C . SER A 1 185 ? 9.361 1.416 13.990 1.00 40.56 185 SER A C 1
ATOM 1495 O O . SER A 1 185 ? 9.705 1.561 15.169 1.00 40.56 185 SER A O 1
ATOM 1497 N N . ALA A 1 186 ? 8.302 2.034 13.460 1.00 42.56 186 ALA A N 1
ATOM 1498 C CA . ALA A 1 186 ? 7.389 2.864 14.238 1.00 42.56 186 ALA A CA 1
ATOM 1499 C C . ALA A 1 186 ? 6.565 1.974 15.181 1.00 42.56 186 ALA A C 1
ATOM 1501 O O . ALA A 1 186 ? 5.359 1.817 15.063 1.00 42.56 186 ALA A O 1
ATOM 1502 N N . LYS A 1 187 ? 7.244 1.372 16.157 1.00 40.09 187 LYS A N 1
ATOM 1503 C CA . LYS A 1 187 ? 6.677 0.692 17.319 1.00 40.09 187 LYS A CA 1
ATOM 1504 C C . LYS A 1 187 ? 6.563 1.631 18.523 1.00 40.09 187 LYS A C 1
ATOM 1506 O O . LYS A 1 187 ? 6.385 1.175 19.648 1.00 40.09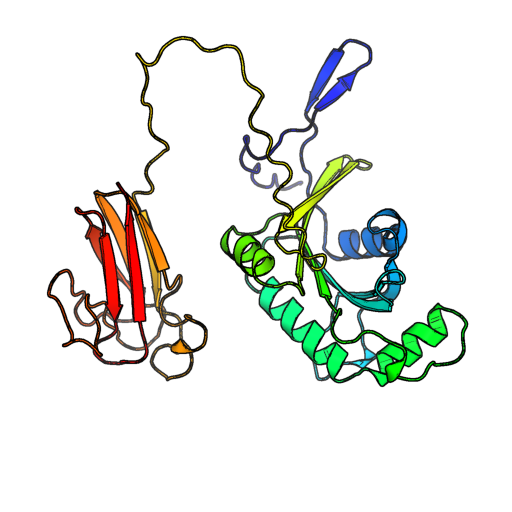 187 LYS A O 1
ATOM 1511 N N . ALA A 1 188 ? 6.605 2.944 18.306 1.00 32.59 188 ALA A N 1
ATOM 1512 C CA . ALA A 1 188 ? 6.215 3.946 19.291 1.00 32.59 188 ALA A CA 1
ATOM 1513 C C . ALA A 1 188 ? 5.139 4.840 18.642 1.00 32.59 188 ALA A C 1
ATOM 1515 O O . ALA A 1 188 ? 5.447 5.541 17.694 1.00 32.59 188 ALA A O 1
ATOM 1516 N N . ALA A 1 189 ? 3.868 4.869 19.046 1.00 33.06 189 ALA A N 1
ATOM 1517 C CA . ALA A 1 189 ? 3.286 4.455 20.308 1.00 33.06 189 ALA A CA 1
ATOM 1518 C C . ALA A 1 189 ? 1.775 4.173 20.174 1.00 33.06 189 ALA A C 1
ATOM 1520 O O . ALA A 1 189 ? 0.961 5.088 20.238 1.00 33.06 189 ALA A O 1
ATOM 1521 N N . ARG A 1 190 ? 1.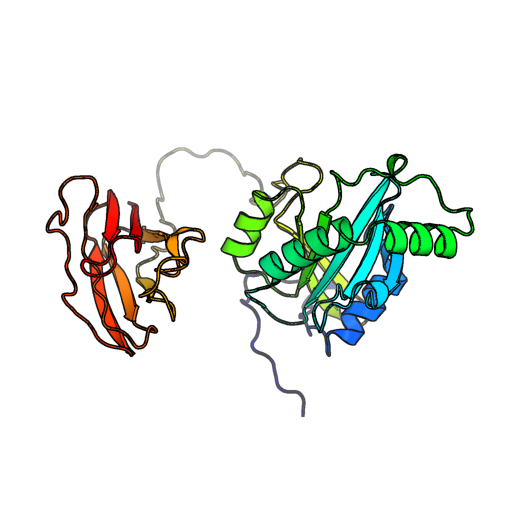378 2.897 20.206 1.00 32.81 190 ARG A N 1
ATOM 1522 C CA . ARG A 1 190 ? 0.185 2.530 20.984 1.00 32.81 190 ARG A CA 1
ATOM 1523 C C . ARG A 1 190 ? 0.667 2.315 22.409 1.00 32.81 190 ARG A C 1
ATOM 1525 O O . ARG A 1 190 ? 1.065 1.218 22.783 1.00 32.81 190 ARG A O 1
ATOM 1532 N N . THR A 1 191 ? 0.722 3.397 23.185 1.00 25.33 191 THR A N 1
ATOM 1533 C CA . THR A 1 191 ? 0.957 3.275 24.627 1.00 25.33 191 THR A CA 1
ATOM 1534 C C . THR A 1 191 ? -0.282 2.615 25.239 1.00 25.33 191 THR A C 1
ATOM 1536 O O . THR A 1 191 ? -1.369 3.187 25.140 1.00 25.33 191 THR A O 1
ATOM 1539 N N . PRO A 1 192 ? -0.158 1.451 25.898 1.00 30.58 192 PRO A N 1
ATOM 1540 C CA . PRO A 1 192 ? -1.166 1.009 26.846 1.00 30.58 192 PRO A CA 1
ATOM 1541 C C . PRO A 1 192 ? -1.192 2.020 27.994 1.00 30.58 192 PRO A C 1
ATOM 1543 O O . PRO A 1 192 ? -0.138 2.414 28.498 1.00 30.58 192 PRO A O 1
ATOM 1546 N N . ALA A 1 193 ? -2.383 2.457 28.402 1.00 29.75 193 ALA A N 1
ATOM 1547 C CA . ALA A 1 193 ? -2.558 3.338 29.552 1.00 29.75 193 ALA A CA 1
ATOM 1548 C C . ALA A 1 193 ? -1.709 2.846 30.746 1.00 29.75 193 ALA A C 1
ATOM 1550 O O . ALA A 1 193 ? -1.794 1.689 31.158 1.00 29.75 193 ALA A O 1
ATOM 1551 N N . LYS A 1 194 ? -0.832 3.730 31.241 1.00 31.47 194 LYS A N 1
ATOM 1552 C CA . LYS A 1 194 ? 0.210 3.429 32.231 1.00 31.47 194 LYS A CA 1
ATOM 1553 C C . LYS A 1 194 ? -0.336 2.794 33.513 1.00 31.47 194 LYS A C 1
ATOM 1555 O O . LYS A 1 194 ? -1.366 3.186 34.052 1.00 31.47 194 LYS A O 1
ATOM 1560 N N . ALA A 1 195 ? 0.490 1.882 34.020 1.00 34.69 195 ALA A N 1
ATOM 1561 C CA . ALA A 1 195 ? 0.460 1.209 35.307 1.00 34.69 195 ALA A CA 1
ATOM 1562 C C . ALA A 1 195 ? -0.101 2.029 36.484 1.00 34.69 195 ALA A C 1
ATOM 1564 O O . ALA A 1 195 ? 0.399 3.106 36.814 1.00 34.69 195 ALA A O 1
ATOM 1565 N N . ARG A 1 196 ? -1.029 1.412 37.224 1.00 29.14 196 ARG A N 1
ATOM 1566 C CA . ARG A 1 196 ? -1.222 1.674 38.652 1.00 29.14 196 ARG A CA 1
ATOM 1567 C C . ARG A 1 196 ? -0.897 0.400 39.429 1.00 29.14 196 ARG A C 1
ATOM 1569 O O . ARG A 1 196 ? -1.539 -0.617 39.224 1.00 29.14 196 ARG A O 1
ATOM 1576 N N . ALA A 1 197 ? 0.128 0.527 40.272 1.00 29.38 197 ALA A N 1
ATOM 1577 C CA . ALA A 1 197 ? 0.501 -0.261 41.448 1.00 29.38 197 ALA A CA 1
ATOM 1578 C C . ALA A 1 197 ? 0.087 -1.746 41.506 1.00 29.38 197 ALA A C 1
ATOM 1580 O O . ALA A 1 197 ? -1.089 -2.085 41.610 1.00 29.38 197 ALA A O 1
ATOM 1581 N N . GLN A 1 198 ? 1.111 -2.600 41.590 1.00 35.38 198 GLN A N 1
ATOM 1582 C CA . GLN A 1 198 ? 1.034 -4.010 41.972 1.00 35.38 198 GLN A CA 1
ATOM 1583 C C . GLN A 1 198 ? 0.014 -4.254 43.098 1.00 35.38 198 GLN A C 1
ATOM 1585 O O . GLN A 1 198 ? 0.183 -3.796 44.230 1.00 35.38 198 GLN A O 1
ATOM 1590 N N . ARG A 1 199 ? -1.008 -5.052 42.788 1.00 28.77 199 ARG A N 1
ATOM 1591 C CA . ARG A 1 199 ? -1.635 -5.971 43.738 1.00 28.77 199 ARG A CA 1
ATOM 1592 C C . ARG A 1 199 ? -1.549 -7.385 43.154 1.00 28.77 199 ARG A C 1
ATOM 1594 O O . ARG A 1 199 ? -1.560 -7.554 41.942 1.00 28.77 199 ARG A O 1
ATOM 1601 N N . SER A 1 200 ? -1.339 -8.328 44.065 1.00 27.67 200 SER A N 1
ATOM 1602 C CA . SER A 1 200 ? -0.905 -9.725 43.936 1.00 27.67 200 SER A CA 1
ATOM 1603 C C . SER A 1 200 ? -1.590 -10.604 42.867 1.00 27.67 200 SER A C 1
ATOM 1605 O O . SER A 1 200 ? -2.691 -10.285 42.428 1.00 27.67 200 SER A O 1
ATOM 1607 N N . PRO A 1 201 ? -0.967 -11.746 42.488 1.00 34.12 201 PRO A N 1
ATOM 1608 C CA . PRO A 1 201 ? -1.384 -12.611 41.381 1.00 34.12 201 PRO A CA 1
ATOM 1609 C C . PRO A 1 201 ? -2.497 -13.589 41.786 1.00 34.12 201 PRO A C 1
ATOM 1611 O O . PRO A 1 201 ? -2.316 -14.804 41.790 1.00 34.12 201 PRO A O 1
ATOM 1614 N N . ALA A 1 202 ? -3.657 -13.054 42.139 1.00 34.97 202 ALA A N 1
ATOM 1615 C CA . ALA A 1 202 ? -4.883 -13.823 42.249 1.00 34.97 202 ALA A CA 1
ATOM 1616 C C . ALA A 1 202 ? -6.029 -12.935 41.766 1.00 34.97 202 ALA A C 1
ATOM 1618 O O . ALA A 1 202 ? -6.161 -11.801 42.215 1.00 34.97 202 ALA A O 1
ATOM 1619 N N . ASP A 1 203 ? -6.823 -13.480 40.855 1.00 36.19 203 ASP A N 1
ATOM 1620 C CA . ASP A 1 203 ? -8.054 -12.934 40.286 1.00 36.19 203 ASP A CA 1
ATOM 1621 C C . ASP A 1 203 ? -7.931 -12.166 38.954 1.00 36.19 203 ASP A C 1
ATOM 1623 O O . ASP A 1 203 ? -7.612 -10.981 38.883 1.00 36.19 203 ASP A O 1
ATOM 1627 N N . GLN A 1 204 ? -8.384 -12.890 37.918 1.00 33.12 204 GLN A N 1
ATOM 1628 C CA . GLN A 1 204 ? -9.017 -12.458 36.660 1.00 33.12 204 GLN A CA 1
ATOM 1629 C C . GLN A 1 204 ? -8.214 -12.644 35.361 1.00 33.12 204 GLN A C 1
ATOM 1631 O O . GLN A 1 204 ? -7.779 -11.699 34.712 1.00 33.12 204 GLN A O 1
ATOM 1636 N N . ILE A 1 205 ? -8.165 -13.906 34.917 1.00 37.59 205 ILE A N 1
ATOM 1637 C CA . ILE A 1 205 ? -8.144 -14.271 33.495 1.00 37.59 205 ILE A CA 1
ATOM 1638 C C . ILE A 1 205 ? -9.492 -13.847 32.892 1.00 37.59 205 ILE A C 1
ATOM 1640 O O . ILE A 1 205 ? -10.535 -14.384 33.265 1.00 37.59 205 ILE A O 1
ATOM 1644 N N . LYS A 1 206 ? -9.481 -12.907 31.948 1.00 35.75 206 LYS A N 1
ATOM 1645 C CA . LYS A 1 206 ? -10.518 -12.797 30.915 1.00 35.75 206 LYS A CA 1
ATOM 1646 C C . LYS A 1 206 ? -9.799 -12.666 29.577 1.00 35.75 206 LYS A C 1
ATOM 1648 O O . LYS A 1 206 ? -9.069 -11.704 29.360 1.00 35.75 206 LYS A O 1
ATOM 1653 N N . SER A 1 207 ? -9.939 -13.708 28.764 1.00 37.22 207 SER A N 1
ATOM 1654 C CA . SER A 1 207 ? -9.303 -13.907 27.465 1.00 37.22 207 SER A CA 1
ATOM 1655 C C . SER A 1 207 ? -9.693 -12.826 26.450 1.00 37.22 207 SER A C 1
ATOM 1657 O O . SER A 1 207 ? -10.791 -12.268 26.502 1.00 37.22 207 SER A O 1
ATOM 1659 N N . ALA A 1 208 ? -8.779 -12.545 25.517 1.00 44.91 208 ALA A N 1
ATOM 1660 C CA . ALA A 1 208 ? -9.088 -11.833 24.280 1.00 44.91 208 ALA A CA 1
ATOM 1661 C C . ALA A 1 208 ? -10.182 -12.593 23.492 1.00 44.91 208 ALA A C 1
ATOM 1663 O O . ALA A 1 208 ? -10.311 -13.810 23.659 1.00 44.91 208 ALA A O 1
ATOM 1664 N N . PRO A 1 209 ? -11.004 -11.909 22.674 1.00 44.28 209 PRO A N 1
ATOM 1665 C CA . PRO A 1 209 ? -12.051 -12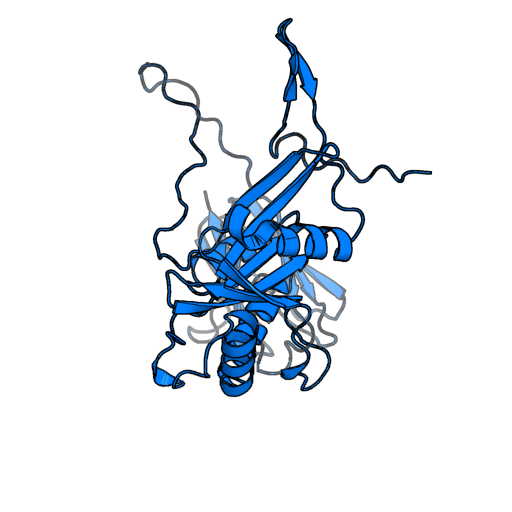.573 21.908 1.00 44.28 209 PRO A CA 1
ATOM 1666 C C . PRO A 1 209 ? -11.435 -13.546 20.903 1.00 44.28 209 PRO A C 1
ATOM 1668 O O . PRO A 1 209 ? -10.568 -13.164 20.121 1.00 44.28 209 PRO A O 1
ATOM 1671 N N . ALA A 1 210 ? -11.909 -14.789 20.942 1.00 57.75 210 ALA A N 1
ATOM 1672 C CA . ALA A 1 210 ? -11.400 -15.844 20.089 1.00 57.75 210 ALA A CA 1
ATOM 1673 C C . ALA A 1 210 ? -11.823 -15.637 18.621 1.00 57.75 210 ALA A C 1
ATOM 1675 O O . ALA A 1 210 ? -13.010 -15.434 18.337 1.00 57.75 210 ALA A O 1
ATOM 1676 N N . ILE A 1 211 ? -10.882 -15.723 17.682 1.00 66.69 211 ILE A N 1
ATOM 1677 C CA . ILE A 1 211 ? -11.137 -15.764 16.241 1.00 66.69 211 ILE A CA 1
ATOM 1678 C C . ILE A 1 211 ? -11.589 -17.182 15.890 1.00 66.69 211 ILE A C 1
ATOM 1680 O O . ILE A 1 211 ? -10.792 -18.100 15.709 1.00 66.69 211 ILE A O 1
ATOM 1684 N N . LYS A 1 212 ? -12.909 -17.353 15.807 1.00 83.81 212 LYS A N 1
ATOM 1685 C CA . LYS A 1 212 ? -13.558 -18.650 15.567 1.00 83.81 212 LYS A CA 1
ATOM 1686 C C . LYS A 1 212 ? -13.885 -18.941 14.104 1.00 83.81 212 LYS A C 1
ATOM 1688 O O . LYS A 1 212 ? -14.352 -20.034 13.822 1.00 83.81 212 LYS A O 1
ATOM 1693 N N . LEU A 1 213 ? -13.687 -17.993 13.189 1.00 78.75 213 LEU A N 1
ATOM 1694 C CA . LEU A 1 213 ? -14.009 -18.178 11.774 1.00 78.75 213 LEU A CA 1
ATOM 1695 C C . LEU A 1 213 ? -12.999 -17.453 10.883 1.00 78.75 213 LEU A C 1
ATOM 1697 O O . LEU A 1 213 ? -12.814 -16.244 11.025 1.00 78.75 213 LEU A O 1
ATOM 1701 N N . ALA A 1 214 ? -12.412 -18.168 9.926 1.00 75.38 214 ALA A N 1
ATOM 1702 C CA . ALA A 1 214 ? -11.597 -17.604 8.853 1.00 75.38 214 ALA A CA 1
ATOM 1703 C C . ALA A 1 214 ? -12.127 -18.037 7.480 1.00 75.38 214 ALA A C 1
ATOM 1705 O O . ALA A 1 214 ? -12.753 -19.086 7.340 1.00 75.38 214 ALA A O 1
ATOM 1706 N N . ARG A 1 215 ? -11.886 -17.220 6.448 1.00 83.25 215 ARG A N 1
ATOM 1707 C CA . ARG A 1 215 ? -12.262 -17.539 5.064 1.00 83.25 215 ARG A CA 1
ATOM 1708 C C . ARG A 1 215 ? -11.042 -17.484 4.160 1.00 83.25 215 ARG A C 1
ATOM 1710 O O . ARG A 1 215 ? -10.256 -16.544 4.260 1.00 83.25 215 ARG A O 1
ATOM 1717 N N . VAL A 1 216 ? -10.931 -18.454 3.266 1.00 80.25 216 VAL A N 1
ATOM 1718 C CA . VAL A 1 216 ? -9.885 -18.567 2.251 1.00 80.25 216 VAL A CA 1
ATOM 1719 C C . VAL A 1 216 ? -10.551 -18.657 0.885 1.00 80.25 216 VAL A C 1
ATOM 1721 O O . VAL A 1 216 ? -11.552 -19.336 0.710 1.00 80.25 216 VAL A O 1
ATOM 1724 N N . THR A 1 217 ? -10.022 -17.955 -0.104 1.00 88.19 217 THR A N 1
ATOM 1725 C CA . THR A 1 217 ? -10.512 -17.995 -1.484 1.00 88.19 217 THR A CA 1
ATOM 1726 C C . THR A 1 217 ? -9.446 -18.587 -2.387 1.00 88.19 217 THR A C 1
ATOM 1728 O O . THR A 1 217 ? -8.290 -18.176 -2.319 1.00 88.19 217 THR A O 1
ATOM 1731 N N . ILE A 1 218 ? -9.823 -19.531 -3.242 1.00 90.69 218 ILE A N 1
ATOM 1732 C CA . ILE A 1 218 ? -8.974 -19.981 -4.344 1.00 90.69 218 ILE A CA 1
ATOM 1733 C C . ILE A 1 218 ? -9.111 -18.963 -5.472 1.00 90.69 218 ILE A C 1
ATOM 1735 O O . ILE A 1 218 ? -10.206 -18.768 -5.999 1.00 90.69 218 ILE A O 1
ATOM 1739 N N . SER A 1 219 ? -8.021 -18.275 -5.800 1.00 80.19 219 SER A N 1
ATOM 1740 C CA . SER A 1 219 ? -8.037 -17.167 -6.760 1.00 80.19 219 SER A CA 1
ATOM 1741 C C . SER A 1 219 ? -8.195 -17.652 -8.198 1.00 80.19 219 SER A C 1
ATOM 1743 O O . SER A 1 219 ? -7.720 -18.725 -8.560 1.00 80.19 219 SER A O 1
ATOM 1745 N N . LYS A 1 220 ? -8.752 -16.810 -9.070 1.00 81.88 220 LYS A N 1
ATOM 1746 C CA . LYS A 1 220 ? -8.793 -17.072 -10.518 1.00 81.88 220 LYS A CA 1
ATOM 1747 C C . LYS A 1 220 ? -7.402 -17.276 -11.108 1.00 81.88 220 LYS A C 1
ATOM 1749 O O . LYS A 1 220 ? -6.510 -16.457 -10.898 1.00 81.88 220 LYS A O 1
ATOM 1754 N N . GLY A 1 221 ? -7.264 -18.311 -11.930 1.00 82.25 221 GLY A N 1
ATOM 1755 C CA . GLY A 1 221 ? -6.013 -18.659 -12.598 1.00 82.25 221 GLY A CA 1
ATOM 1756 C C . GLY A 1 221 ? -5.063 -19.484 -11.730 1.00 82.25 221 GLY A C 1
ATOM 1757 O O . GLY A 1 221 ? -3.938 -19.723 -12.159 1.00 82.25 221 GLY A O 1
ATOM 1758 N N . SER A 1 222 ? -5.496 -19.950 -10.554 1.00 89.88 222 SER A N 1
ATOM 1759 C CA . SER A 1 222 ? -4.697 -20.809 -9.672 1.00 89.88 222 SER A CA 1
ATOM 1760 C C . SER A 1 222 ? -4.401 -22.176 -10.291 1.00 89.88 222 SER A C 1
ATOM 1762 O O . SER A 1 222 ? -3.389 -22.791 -9.962 1.00 89.88 222 SER A O 1
ATOM 1764 N N . SER A 1 223 ? -5.220 -22.612 -11.256 1.00 87.81 223 SER A N 1
ATOM 1765 C CA . SER A 1 223 ? -4.975 -23.816 -12.069 1.00 87.81 223 SER A CA 1
ATOM 1766 C C . SER A 1 223 ? -3.792 -23.713 -13.042 1.00 87.81 223 SER A C 1
ATOM 1768 O O . SER A 1 223 ? -3.456 -24.690 -13.712 1.00 87.81 223 SER A O 1
ATOM 1770 N N . VAL A 1 224 ? -3.130 -22.558 -13.140 1.00 83.50 224 VAL A N 1
ATOM 1771 C CA . VAL A 1 224 ? -1.900 -22.383 -13.924 1.00 83.50 224 VAL A CA 1
ATOM 1772 C C . VAL A 1 224 ? -0.758 -21.979 -12.983 1.00 83.50 224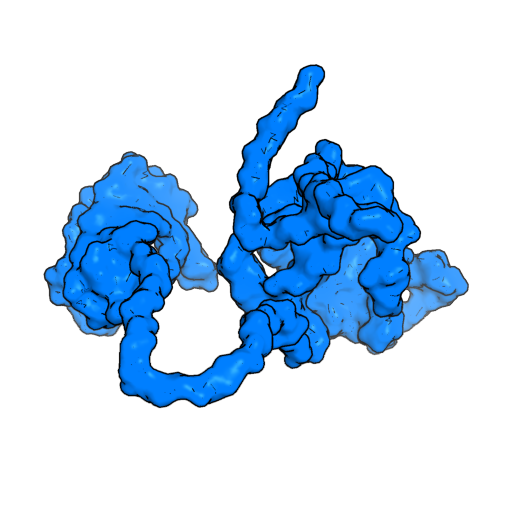 VAL A C 1
ATOM 1774 O O . VAL A 1 224 ? -0.964 -21.116 -12.127 1.00 83.50 224 VAL A O 1
ATOM 1777 N N . PRO A 1 225 ? 0.459 -22.542 -13.135 1.00 84.12 225 PRO A N 1
ATOM 1778 C CA . PRO A 1 225 ? 1.606 -22.124 -12.334 1.00 84.12 225 PRO A CA 1
ATOM 1779 C C . PRO A 1 225 ? 1.881 -20.618 -12.446 1.00 84.12 225 PRO A C 1
ATOM 1781 O O . PRO A 1 225 ? 1.871 -20.039 -13.535 1.00 84.12 225 PRO A O 1
ATOM 1784 N N . GLY A 1 226 ? 2.190 -19.992 -11.317 1.00 69.81 226 GLY A N 1
ATOM 1785 C CA . GLY A 1 226 ? 2.546 -18.584 -11.176 1.00 69.81 226 GLY A CA 1
ATOM 1786 C C . GLY A 1 226 ? 2.095 -17.995 -9.840 1.00 69.81 226 GLY A C 1
ATOM 1787 O O . GLY A 1 226 ? 2.829 -17.200 -9.249 1.00 69.81 226 GLY A O 1
ATOM 1788 N N . CYS A 1 227 ? 0.926 -18.409 -9.342 1.00 68.81 227 CYS A N 1
ATOM 1789 C CA . CYS A 1 227 ? 0.366 -17.917 -8.081 1.00 68.81 227 CYS A CA 1
ATOM 1790 C C . CYS A 1 227 ? 1.193 -18.341 -6.853 1.00 68.81 227 CYS A C 1
ATOM 1792 O O . CYS A 1 227 ? 1.193 -17.648 -5.838 1.00 68.81 227 CYS A O 1
ATOM 1794 N N . GLU A 1 228 ? 1.953 -19.437 -6.935 1.00 79.56 228 GLU A N 1
ATOM 1795 C CA . GLU A 1 228 ? 2.796 -19.949 -5.848 1.00 79.56 228 GLU A CA 1
ATOM 1796 C C . GLU A 1 228 ? 3.987 -19.043 -5.530 1.00 79.56 228 GLU A C 1
ATOM 1798 O O . GLU A 1 228 ? 4.546 -19.113 -4.438 1.00 79.56 228 GLU A O 1
ATOM 1803 N N . LYS A 1 229 ? 4.378 -18.179 -6.475 1.00 65.44 229 LYS A N 1
ATOM 1804 C CA . LYS A 1 229 ? 5.488 -17.230 -6.307 1.00 65.44 229 LYS A CA 1
ATOM 1805 C C . LYS A 1 229 ? 5.099 -16.024 -5.460 1.00 65.44 229 LYS A C 1
ATOM 1807 O O . LYS A 1 229 ? 5.972 -15.362 -4.910 1.00 65.44 229 LYS A O 1
ATOM 1812 N N . THR A 1 230 ? 3.803 -15.736 -5.383 1.00 70.88 230 THR A N 1
ATOM 1813 C CA . THR A 1 230 ? 3.230 -14.605 -4.646 1.00 70.88 230 THR A CA 1
ATOM 1814 C C . THR A 1 230 ? 2.310 -15.057 -3.515 1.00 70.88 230 THR A C 1
ATOM 1816 O O . THR A 1 230 ? 1.643 -14.221 -2.914 1.00 70.88 230 THR A O 1
ATOM 1819 N N . ASN A 1 231 ? 2.254 -16.365 -3.225 1.00 70.50 231 ASN A N 1
ATOM 1820 C CA . ASN A 1 231 ? 1.307 -16.959 -2.278 1.00 70.50 231 ASN A CA 1
ATOM 1821 C C . ASN A 1 231 ? -0.163 -16.602 -2.597 1.00 70.50 231 ASN A C 1
ATOM 1823 O O . ASN A 1 231 ? -0.988 -16.450 -1.704 1.00 70.50 231 ASN A O 1
ATOM 1827 N N . GLY A 1 232 ? -0.495 -16.453 -3.883 1.00 78.00 232 GLY A N 1
ATOM 1828 C CA . GLY A 1 232 ? -1.802 -15.985 -4.352 1.00 78.00 232 GLY A CA 1
ATOM 1829 C C . GLY A 1 232 ? -2.805 -17.086 -4.701 1.00 78.00 232 GLY A C 1
ATOM 1830 O O . GLY A 1 232 ? -3.921 -16.765 -5.104 1.00 78.00 232 GLY A O 1
ATOM 1831 N N . CYS A 1 233 ? -2.425 -18.365 -4.598 1.00 78.62 233 CYS A N 1
ATOM 1832 C CA . CYS A 1 233 ? -3.306 -19.472 -4.986 1.00 78.62 233 CYS A CA 1
ATOM 1833 C C . CYS A 1 233 ? -4.478 -19.629 -4.003 1.00 78.62 233 CYS A C 1
ATOM 1835 O O . CYS A 1 233 ? -5.634 -19.669 -4.409 1.00 78.62 233 CYS A O 1
ATOM 1837 N N . TYR A 1 234 ? -4.165 -19.648 -2.704 1.00 86.62 234 TYR A N 1
ATOM 1838 C CA . TYR A 1 234 ? -5.122 -19.568 -1.602 1.00 86.62 234 TYR A CA 1
ATOM 1839 C C . TYR A 1 234 ? -4.980 -18.198 -0.946 1.00 86.62 234 TYR A C 1
ATOM 1841 O O . TYR A 1 234 ? -3.869 -17.816 -0.587 1.00 86.62 234 TYR A O 1
ATOM 1849 N N . VAL A 1 235 ? -6.072 -17.448 -0.810 1.00 80.88 235 VAL A N 1
ATOM 1850 C CA . VAL A 1 235 ? -6.052 -16.070 -0.308 1.00 80.88 235 VAL A CA 1
ATOM 1851 C C . VAL A 1 235 ? -6.991 -15.917 0.891 1.00 80.88 235 VAL A C 1
ATOM 1853 O O . VAL A 1 235 ? -8.207 -16.018 0.722 1.00 80.88 235 VAL A O 1
ATOM 1856 N N . PRO A 1 236 ? -6.462 -15.619 2.088 1.00 85.44 236 PRO A N 1
ATOM 1857 C CA . PRO A 1 236 ? -5.034 -15.524 2.400 1.00 85.44 236 PRO A CA 1
ATOM 1858 C C . PRO A 1 236 ? -4.349 -16.907 2.372 1.00 85.44 236 PRO A C 1
ATOM 1860 O O . PRO A 1 236 ? -4.989 -17.929 2.608 1.00 85.44 236 PRO A O 1
ATOM 1863 N N . HIS A 1 237 ? -3.038 -16.934 2.106 1.00 68.12 237 HIS A N 1
ATOM 1864 C CA . HIS A 1 237 ? -2.241 -18.172 2.083 1.00 68.12 237 HIS A CA 1
ATOM 1865 C C . HIS A 1 237 ? -2.118 -18.809 3.466 1.00 68.12 237 HIS A C 1
ATOM 1867 O O . HIS A 1 237 ? -2.123 -20.033 3.597 1.00 68.12 237 HIS A O 1
ATOM 1873 N N . THR A 1 238 ? -2.041 -17.963 4.494 1.00 79.19 238 THR A N 1
ATOM 1874 C CA . THR A 1 238 ? -2.019 -18.370 5.894 1.00 79.19 238 THR A CA 1
ATOM 1875 C C . THR A 1 238 ? -3.210 -17.766 6.622 1.00 79.19 238 THR A C 1
ATOM 1877 O O . THR A 1 238 ? -3.404 -16.550 6.591 1.00 79.19 238 THR A O 1
ATOM 1880 N N . VAL A 1 239 ? -3.986 -18.603 7.308 1.00 74.62 239 VAL A N 1
ATOM 1881 C CA . VAL A 1 239 ? -5.030 -18.165 8.246 1.00 74.62 239 VAL A CA 1
ATOM 1882 C C . VAL A 1 239 ? -4.642 -18.536 9.669 1.00 74.62 239 VAL A C 1
ATOM 1884 O O . VAL A 1 239 ? -3.974 -19.540 9.896 1.00 74.62 239 VAL A O 1
ATOM 1887 N N . THR A 1 240 ? -5.056 -17.721 10.636 1.00 77.94 240 THR A N 1
ATOM 1888 C CA . THR A 1 240 ? -4.907 -18.025 12.060 1.00 77.94 240 THR A CA 1
ATOM 1889 C C . THR A 1 240 ? -6.271 -17.990 12.731 1.00 77.94 240 THR A C 1
ATOM 1891 O O . THR A 1 240 ? -6.998 -17.010 12.584 1.00 77.94 240 THR A O 1
ATOM 1894 N N . ILE A 1 241 ? -6.593 -19.049 13.463 1.00 80.62 241 ILE A N 1
ATOM 1895 C CA . ILE A 1 241 ? -7.822 -19.213 14.244 1.00 80.62 241 ILE A CA 1
ATOM 1896 C C . ILE A 1 241 ? -7.470 -19.755 15.632 1.00 80.62 241 ILE A C 1
ATOM 1898 O O . ILE A 1 241 ? -6.361 -20.246 15.842 1.00 80.62 241 ILE A O 1
ATOM 1902 N N . ASP A 1 242 ? -8.399 -19.681 16.576 1.00 84.25 242 ASP A N 1
ATOM 1903 C CA . ASP A 1 242 ? -8.226 -20.321 17.885 1.00 84.25 242 ASP A CA 1
ATOM 1904 C C . ASP A 1 242 ? -8.816 -21.736 17.889 1.00 84.25 242 ASP A C 1
ATOM 1906 O O . ASP A 1 242 ? -9.677 -22.053 17.065 1.00 84.25 242 ASP A O 1
ATOM 1910 N N . VAL A 1 243 ? -8.394 -22.582 18.835 1.00 89.50 243 VAL A N 1
ATOM 1911 C CA . VAL A 1 243 ? -8.926 -23.943 19.026 1.00 89.50 243 VAL A CA 1
ATOM 1912 C C . VAL A 1 243 ? -10.457 -23.924 19.048 1.00 89.50 243 VAL A C 1
ATOM 1914 O O . VAL A 1 243 ? -11.077 -23.127 19.756 1.00 89.50 243 VAL A O 1
ATOM 1917 N N . GLY A 1 244 ? -11.080 -24.797 18.259 1.00 87.44 244 GLY A N 1
ATOM 1918 C CA . GLY A 1 244 ? -12.519 -24.853 17.992 1.00 87.44 244 GLY A CA 1
ATOM 1919 C C . GLY A 1 244 ? -12.999 -23.834 16.949 1.00 87.44 244 GLY A C 1
ATOM 1920 O O . GLY A 1 244 ? -14.188 -23.517 16.918 1.00 87.44 244 GLY A O 1
ATOM 1921 N N . GLY A 1 245 ? -12.090 -23.237 16.176 1.00 87.75 245 GLY A N 1
ATOM 1922 C CA . GLY A 1 245 ? -12.393 -22.333 15.069 1.00 87.75 245 GLY A CA 1
ATOM 1923 C C . GLY A 1 245 ? -12.608 -23.072 13.746 1.00 87.75 245 GLY A C 1
ATOM 1924 O O . GLY A 1 245 ? -12.073 -24.157 13.531 1.00 87.75 245 GLY A O 1
ATOM 1925 N N . GLU A 1 246 ? -13.384 -22.474 12.850 1.00 91.00 246 GLU A N 1
ATOM 1926 C CA . GLU A 1 246 ? -13.699 -22.993 11.519 1.00 91.00 246 GLU A CA 1
ATOM 1927 C C . GLU A 1 246 ? -12.963 -22.197 10.434 1.00 91.00 246 GLU A C 1
ATOM 1929 O O . GLU A 1 246 ? -12.862 -20.968 10.491 1.00 91.00 246 GLU A O 1
ATOM 1934 N N . VAL A 1 247 ? -12.470 -22.890 9.410 1.00 93.06 247 VAL A N 1
ATOM 1935 C CA . VAL A 1 247 ? -12.002 -22.265 8.169 1.00 93.06 247 VAL A CA 1
ATOM 1936 C C . VAL A 1 247 ? -12.938 -22.665 7.037 1.00 93.06 247 VAL A C 1
ATOM 1938 O O . VAL A 1 247 ? -13.272 -23.838 6.895 1.00 93.06 247 VAL A O 1
ATOM 1941 N N . VAL A 1 248 ? -13.355 -21.685 6.234 1.00 86.75 248 VAL A N 1
ATOM 1942 C CA . VAL A 1 248 ? -14.190 -21.878 5.042 1.00 86.75 248 VAL A CA 1
ATOM 1943 C C . VAL A 1 248 ? -13.383 -21.516 3.801 1.00 86.75 248 VAL A C 1
ATOM 1945 O O . VAL A 1 248 ? -12.937 -20.378 3.662 1.00 86.75 248 VAL A O 1
ATOM 1948 N N . TRP A 1 249 ? -13.219 -22.458 2.884 1.00 97.44 249 TRP A N 1
ATOM 1949 C CA . TRP A 1 249 ? -12.609 -22.249 1.578 1.00 97.44 249 TRP A CA 1
ATOM 1950 C C . TRP A 1 249 ? -13.685 -22.071 0.513 1.00 97.44 249 TRP A C 1
ATOM 1952 O O . TRP A 1 249 ? -14.617 -22.863 0.449 1.00 97.44 249 TRP A O 1
ATOM 1962 N N . THR A 1 250 ? -13.529 -21.079 -0.358 1.00 90.12 250 THR A N 1
ATOM 1963 C CA . THR A 1 250 ? -14.403 -20.839 -1.515 1.00 90.12 250 THR A CA 1
ATOM 1964 C C . THR A 1 250 ? -13.587 -20.950 -2.797 1.00 90.12 250 THR A C 1
ATOM 1966 O O . THR A 1 250 ? -12.501 -20.374 -2.885 1.00 90.12 250 THR A O 1
ATOM 1969 N N . ASN A 1 251 ? -14.105 -21.640 -3.813 1.00 91.75 251 ASN A N 1
ATOM 1970 C CA . ASN A 1 251 ? -13.452 -21.693 -5.119 1.00 91.75 251 ASN A CA 1
ATOM 1971 C C . ASN A 1 251 ? -13.926 -20.543 -6.028 1.00 91.75 251 ASN A C 1
ATOM 1973 O O . ASN A 1 251 ? -15.047 -20.592 -6.525 1.00 91.75 251 ASN A O 1
ATOM 1977 N N . ASP A 1 252 ? -13.103 -19.513 -6.256 1.00 83.00 252 ASP A N 1
ATOM 1978 C CA . ASP A 1 252 ? -13.391 -18.446 -7.237 1.00 83.00 252 ASP A CA 1
ATOM 1979 C C . ASP A 1 252 ? -12.653 -18.669 -8.574 1.00 83.00 252 ASP A C 1
ATOM 1981 O O . ASP A 1 252 ? -12.804 -17.882 -9.511 1.00 83.00 252 ASP A O 1
ATOM 1985 N N . ASP A 1 253 ? -11.892 -19.760 -8.716 1.00 79.25 253 ASP A N 1
ATOM 1986 C CA . ASP A 1 253 ? -11.338 -20.200 -9.995 1.00 79.25 253 ASP A CA 1
ATOM 1987 C C . ASP A 1 253 ? -12.411 -20.958 -10.804 1.00 79.25 253 ASP A C 1
ATOM 1989 O O . ASP A 1 253 ? -13.129 -21.798 -10.258 1.00 79.25 253 ASP A O 1
ATOM 1993 N N . PRO A 1 254 ? -12.572 -20.682 -12.113 1.00 78.06 254 PRO A N 1
ATOM 1994 C CA . PRO A 1 254 ? -13.491 -21.439 -12.964 1.00 78.06 254 PRO A CA 1
ATOM 1995 C C . PRO A 1 254 ? -13.172 -22.945 -13.066 1.00 78.06 254 PRO A C 1
ATOM 1997 O O . PRO A 1 254 ? -14.031 -23.714 -13.500 1.00 78.06 254 PRO A O 1
ATOM 2000 N N . ASN A 1 255 ? -11.965 -23.376 -12.696 1.00 87.94 255 ASN A N 1
ATOM 2001 C CA . ASN A 1 255 ? -11.548 -24.775 -12.687 1.00 87.94 255 ASN A CA 1
ATOM 2002 C C . ASN A 1 255 ? -11.836 -25.462 -11.342 1.00 87.94 255 ASN A C 1
ATOM 2004 O O . ASN A 1 255 ? -12.103 -24.830 -10.324 1.00 87.94 255 ASN A O 1
ATOM 2008 N N . THR A 1 256 ? -11.803 -26.795 -11.339 1.00 90.69 256 THR A N 1
ATOM 2009 C CA . THR A 1 256 ? -12.028 -27.595 -10.122 1.00 90.69 256 THR A CA 1
ATOM 2010 C C . THR A 1 256 ? -10.754 -27.680 -9.292 1.00 90.69 256 THR A C 1
ATOM 2012 O O . THR A 1 256 ? -9.679 -27.885 -9.850 1.00 90.69 256 THR A O 1
ATOM 2015 N N . HIS A 1 257 ? -10.905 -27.577 -7.974 1.00 95.69 257 HIS A N 1
ATOM 2016 C CA . HIS A 1 257 ? -9.807 -27.585 -7.014 1.00 95.69 257 HIS A CA 1
ATOM 2017 C C . HIS A 1 257 ? -10.094 -28.514 -5.832 1.00 95.69 257 HIS A C 1
ATOM 2019 O O . HIS A 1 257 ? -11.234 -28.946 -5.633 1.00 95.69 257 HIS A O 1
ATOM 2025 N N . THR A 1 258 ? -9.059 -28.812 -5.047 1.00 95.56 258 THR A N 1
ATOM 2026 C CA . THR A 1 258 ? -9.182 -29.498 -3.752 1.00 95.56 258 THR A CA 1
ATOM 2027 C C . THR A 1 258 ? -8.468 -28.710 -2.664 1.00 95.56 258 THR A C 1
ATOM 2029 O O . THR A 1 258 ? -7.545 -27.954 -2.936 1.00 95.56 258 THR A O 1
ATOM 2032 N N . VAL A 1 259 ? -8.884 -28.908 -1.419 1.00 97.06 259 VAL A N 1
ATOM 2033 C CA . VAL A 1 259 ? -8.214 -28.438 -0.210 1.00 97.06 259 VAL A CA 1
ATOM 2034 C C . VAL A 1 259 ? -7.964 -29.672 0.643 1.00 97.06 259 VAL A C 1
ATOM 2036 O O . VAL A 1 259 ? -8.886 -30.216 1.251 1.00 97.06 259 VAL A O 1
ATOM 2039 N N . THR A 1 260 ? -6.718 -30.138 0.639 1.00 96.44 260 THR A N 1
ATOM 2040 C CA . THR A 1 260 ? -6.329 -31.405 1.263 1.00 96.44 260 THR A CA 1
ATOM 2041 C C . THR A 1 260 ? -5.155 -31.168 2.205 1.00 96.44 260 THR A C 1
ATOM 2043 O O . THR A 1 260 ? -4.145 -30.585 1.805 1.00 96.44 260 THR A O 1
ATOM 2046 N N . SER A 1 261 ? -5.290 -31.581 3.463 1.00 95.69 261 SER A N 1
ATOM 2047 C CA . SER A 1 261 ? -4.259 -31.396 4.485 1.00 95.69 261 SER A CA 1
ATOM 2048 C C . SER A 1 261 ? -3.030 -32.267 4.229 1.00 95.69 261 SER A C 1
ATOM 2050 O O . SER A 1 261 ? -3.136 -33.398 3.750 1.00 95.69 261 SER A O 1
ATOM 2052 N N . GLY A 1 262 ? -1.855 -31.731 4.544 1.00 87.81 262 GLY A N 1
ATOM 2053 C CA . GLY A 1 262 ? -0.562 -32.384 4.388 1.00 87.81 262 GLY A CA 1
ATOM 2054 C C . GLY A 1 262 ? 0.419 -31.564 3.555 1.00 87.81 262 GLY A C 1
ATOM 2055 O O . GLY A 1 262 ? 0.210 -30.386 3.253 1.00 87.81 262 GLY A O 1
ATOM 2056 N N . VAL A 1 263 ? 1.520 -32.203 3.163 1.00 84.81 263 VAL A N 1
ATOM 2057 C CA . VAL A 1 263 ? 2.574 -31.590 2.348 1.00 84.81 263 VAL A CA 1
ATOM 2058 C C . VAL A 1 263 ? 2.952 -32.556 1.233 1.00 84.81 263 VAL A C 1
ATOM 2060 O O . VAL A 1 263 ? 3.478 -33.640 1.480 1.00 84.81 263 VAL A O 1
ATOM 2063 N N . MET A 1 264 ? 2.743 -32.148 -0.023 1.00 77.94 264 MET A N 1
ATOM 2064 C CA . MET A 1 264 ? 3.060 -32.983 -1.195 1.00 77.94 264 MET A CA 1
ATOM 2065 C C . MET A 1 264 ? 4.503 -33.486 -1.215 1.00 77.94 264 MET A C 1
ATOM 2067 O O . MET A 1 264 ? 4.755 -34.631 -1.580 1.00 77.94 264 MET A O 1
ATOM 2071 N N . ALA A 1 265 ? 5.452 -32.642 -0.808 1.00 75.62 265 ALA A N 1
ATOM 2072 C CA . ALA A 1 265 ? 6.866 -32.999 -0.764 1.00 75.62 265 ALA A CA 1
ATOM 2073 C C . ALA A 1 265 ? 7.219 -33.991 0.364 1.00 75.62 265 ALA A C 1
ATOM 2075 O O . ALA A 1 265 ? 8.289 -34.593 0.318 1.00 75.62 265 ALA A O 1
ATOM 2076 N N . GLU A 1 266 ? 6.336 -34.181 1.349 1.00 82.12 266 GLU A N 1
ATOM 2077 C CA . GLU A 1 266 ? 6.588 -34.952 2.576 1.00 82.12 266 GLU A CA 1
ATOM 2078 C C . GLU A 1 266 ? 5.645 -36.159 2.712 1.00 82.12 266 GLU A C 1
ATOM 2080 O O . GLU A 1 266 ? 5.327 -36.599 3.811 1.00 82.12 266 GLU A O 1
ATOM 2085 N N . GLY A 1 267 ? 5.205 -36.727 1.585 1.00 78.31 267 GLY A N 1
ATOM 2086 C CA . GLY A 1 267 ? 4.397 -37.952 1.567 1.00 78.31 267 GLY A CA 1
ATOM 2087 C C . GLY A 1 267 ? 2.921 -37.755 1.225 1.00 78.31 267 GLY A C 1
ATOM 2088 O O . GLY A 1 267 ? 2.211 -38.751 1.100 1.00 78.31 267 GLY A O 1
ATOM 2089 N N . GLY A 1 268 ? 2.477 -36.517 0.977 1.00 85.62 268 GLY A N 1
ATOM 2090 C CA . GLY A 1 268 ? 1.136 -36.228 0.466 1.00 85.62 268 GLY A CA 1
ATOM 2091 C C . GLY A 1 268 ? 0.104 -35.984 1.572 1.00 85.62 268 GLY A C 1
ATOM 2092 O O . GLY A 1 268 ? 0.443 -35.345 2.570 1.00 85.62 268 GLY A O 1
ATOM 2093 N N . PRO A 1 269 ? -1.160 -36.412 1.382 1.00 92.94 269 PRO A N 1
ATOM 2094 C CA . PRO A 1 269 ? -2.222 -36.178 2.353 1.00 92.94 269 PRO A CA 1
ATOM 2095 C C . PRO A 1 269 ? -1.937 -36.818 3.715 1.00 92.94 269 PRO A C 1
ATOM 2097 O O . PRO A 1 269 ? -1.584 -37.995 3.779 1.00 92.94 269 PRO A O 1
ATOM 2100 N N . ASP A 1 270 ? -2.148 -36.071 4.797 1.00 91.31 270 ASP A N 1
ATOM 2101 C CA . ASP A 1 270 ? -1.963 -36.553 6.178 1.00 91.31 270 ASP A CA 1
ATOM 2102 C C . ASP A 1 270 ? -3.265 -37.062 6.836 1.00 91.31 270 ASP A C 1
ATOM 2104 O O . ASP A 1 270 ? -3.230 -37.691 7.894 1.00 91.31 270 ASP A O 1
ATOM 2108 N N . GLY A 1 271 ? -4.414 -36.840 6.185 1.00 91.62 271 GLY A N 1
ATOM 2109 C CA . GLY A 1 271 ? -5.724 -37.346 6.599 1.00 91.62 271 GLY A CA 1
ATOM 2110 C C . GLY A 1 271 ? -6.482 -36.486 7.615 1.00 91.62 271 GLY A C 1
ATOM 2111 O O . GLY A 1 271 ? -7.509 -36.946 8.113 1.00 91.62 271 GLY A O 1
ATOM 2112 N N . VAL A 1 272 ? -6.026 -35.266 7.922 1.00 92.38 272 VAL A N 1
ATOM 2113 C CA . VAL A 1 272 ? -6.738 -34.351 8.838 1.00 92.38 272 VAL A CA 1
ATOM 2114 C C . VAL A 1 272 ? -8.018 -33.789 8.203 1.00 92.38 272 VAL A C 1
ATOM 2116 O O . VAL A 1 272 ? -9.081 -33.836 8.823 1.00 92.38 272 VAL A O 1
ATOM 2119 N N . PHE A 1 273 ? -7.953 -33.298 6.964 1.00 96.50 273 PHE A N 1
ATOM 2120 C CA . PHE A 1 273 ? -9.119 -32.885 6.183 1.00 96.50 273 PHE A CA 1
ATOM 2121 C C . PHE A 1 273 ? -8.895 -33.034 4.677 1.00 96.50 273 PHE A C 1
ATOM 2123 O O . PHE A 1 273 ? -7.789 -32.882 4.162 1.00 96.50 273 PHE A O 1
ATOM 2130 N N . ASP A 1 274 ? -9.984 -33.292 3.957 1.00 95.62 274 ASP A N 1
ATOM 2131 C CA . ASP A 1 274 ? -10.012 -33.314 2.498 1.00 95.62 274 ASP A CA 1
ATOM 2132 C C . ASP A 1 274 ? -11.382 -32.831 2.019 1.00 95.62 274 ASP A C 1
ATOM 2134 O O . ASP A 1 274 ? -12.414 -33.402 2.380 1.00 95.62 274 ASP A O 1
ATOM 2138 N N . SER A 1 275 ? -11.398 -31.771 1.216 1.00 96.62 275 SER A N 1
ATOM 2139 C CA . SER A 1 275 ? -12.628 -31.260 0.612 1.00 96.62 275 SER A CA 1
ATOM 2140 C C . SER A 1 275 ? -13.195 -32.182 -0.465 1.00 96.62 275 SER A C 1
ATOM 2142 O O . SER A 1 275 ? -14.360 -32.045 -0.842 1.00 96.62 275 SER A O 1
ATOM 2144 N N . GLY A 1 276 ? -12.358 -33.059 -1.031 1.00 92.69 276 GLY A N 1
ATOM 2145 C CA . GLY A 1 276 ? -12.592 -33.622 -2.353 1.00 92.69 276 GLY A CA 1
ATOM 2146 C C . GLY A 1 276 ? -12.624 -32.535 -3.443 1.00 92.69 276 GLY A C 1
ATOM 2147 O O . GLY A 1 276 ? -12.387 -31.356 -3.167 1.00 92.69 276 GLY A O 1
ATOM 2148 N N . PRO A 1 277 ? -12.901 -32.898 -4.704 1.00 89.50 277 PRO A N 1
ATOM 2149 C CA . PRO A 1 277 ? -13.008 -31.930 -5.792 1.00 89.50 277 PRO A CA 1
ATOM 2150 C C . PRO A 1 277 ? -14.233 -31.030 -5.618 1.00 89.50 277 PRO A C 1
ATOM 2152 O O . PRO A 1 277 ? -15.358 -31.529 -5.557 1.00 89.50 277 PRO A O 1
ATOM 2155 N N . PHE A 1 278 ? -14.038 -29.710 -5.608 1.00 88.69 278 PHE A N 1
ATOM 2156 C CA . PHE A 1 278 ? -15.140 -28.749 -5.583 1.00 88.69 278 PHE A CA 1
ATOM 2157 C C . PHE A 1 278 ? -15.018 -27.679 -6.678 1.00 88.69 278 PHE A C 1
ATOM 2159 O O . PHE A 1 278 ? -13.941 -27.170 -7.003 1.00 88.69 278 PHE A O 1
ATOM 2166 N N . VAL A 1 279 ? -16.160 -27.402 -7.312 1.00 79.56 279 VAL A N 1
ATOM 2167 C CA . VAL A 1 279 ? -16.294 -26.575 -8.522 1.00 79.56 279 VAL A CA 1
ATOM 2168 C C . VAL A 1 279 ? -16.375 -25.081 -8.197 1.00 79.56 279 VAL A C 1
ATOM 2170 O O . VAL A 1 279 ? -16.545 -24.699 -7.042 1.00 79.56 279 VAL A O 1
ATOM 2173 N N . PHE A 1 280 ? -16.302 -24.236 -9.226 1.00 83.94 280 PHE A N 1
ATOM 2174 C CA . PHE A 1 280 ? -16.483 -22.789 -9.108 1.00 83.94 280 PHE A CA 1
ATOM 2175 C C . PHE A 1 280 ? -17.722 -22.407 -8.278 1.00 83.94 280 PHE A C 1
ATOM 2177 O O . PHE A 1 280 ? -18.829 -22.898 -8.512 1.00 83.94 280 PHE A O 1
ATOM 2184 N N . GLY A 1 281 ? -17.525 -21.502 -7.322 1.00 74.94 281 GLY A N 1
ATOM 2185 C CA . GLY A 1 281 ? -18.534 -20.984 -6.402 1.00 74.94 281 GLY A CA 1
ATOM 2186 C C . GLY A 1 281 ? -18.892 -21.914 -5.241 1.00 74.94 281 GLY A C 1
ATOM 2187 O O . GLY A 1 281 ? -19.637 -21.494 -4.358 1.00 74.94 281 GLY A O 1
ATOM 2188 N N . ALA A 1 282 ? -18.390 -23.153 -5.217 1.00 80.50 282 ALA A N 1
ATOM 2189 C CA . ALA A 1 282 ? -18.605 -24.056 -4.095 1.00 80.50 282 ALA A CA 1
ATOM 2190 C C . ALA A 1 282 ? -17.723 -23.676 -2.896 1.00 80.50 282 ALA A C 1
ATOM 2192 O O . ALA A 1 282 ? -16.632 -23.116 -3.053 1.00 80.50 282 ALA A O 1
ATOM 2193 N N . GLU A 1 283 ? -18.210 -24.011 -1.701 1.00 88.94 283 GLU A N 1
ATOM 2194 C CA . GLU A 1 283 ? -17.495 -23.822 -0.442 1.00 88.94 283 GLU A CA 1
ATOM 2195 C C . GLU A 1 283 ? -17.247 -25.165 0.250 1.00 88.94 283 GLU A C 1
ATOM 2197 O O . GLU A 1 283 ? -18.063 -26.085 0.165 1.00 88.94 283 GLU A O 1
ATOM 2202 N N . PHE A 1 284 ? -16.131 -25.251 0.963 1.00 95.88 284 PHE A N 1
ATOM 2203 C CA . PHE A 1 284 ? -15.783 -26.331 1.879 1.00 95.88 284 PHE A CA 1
ATOM 2204 C C . PHE A 1 284 ? -15.432 -25.722 3.235 1.00 95.88 284 PHE A C 1
ATOM 2206 O O . PHE A 1 284 ? -14.814 -24.661 3.274 1.00 95.88 284 PHE A O 1
ATOM 2213 N N . SER A 1 285 ? -15.788 -26.370 4.343 1.00 92.88 285 SER A N 1
ATOM 2214 C CA . SER A 1 285 ? -15.378 -25.911 5.669 1.00 92.88 285 SER A CA 1
ATOM 2215 C C . SER A 1 285 ? -14.851 -27.033 6.552 1.00 92.88 285 SER A C 1
ATOM 2217 O O . SER A 1 285 ? -15.210 -28.201 6.390 1.00 92.88 285 SER A O 1
ATOM 2219 N N . HIS A 1 286 ? -13.968 -26.665 7.480 1.00 95.81 286 HIS A N 1
ATOM 2220 C CA . HIS A 1 286 ? -13.405 -27.573 8.471 1.00 95.81 286 HIS A CA 1
ATOM 2221 C C . HIS A 1 286 ? -13.187 -26.860 9.808 1.00 95.81 286 HIS A C 1
ATOM 2223 O O . HIS A 1 286 ? -12.666 -25.742 9.843 1.00 95.81 286 HIS A O 1
ATOM 2229 N N . THR A 1 287 ? -13.554 -27.528 10.902 1.00 95.06 287 THR A N 1
ATOM 2230 C CA . THR A 1 287 ? -13.356 -27.047 12.276 1.00 95.06 287 THR A CA 1
ATOM 2231 C C . THR A 1 287 ? -12.121 -27.688 12.888 1.00 95.06 287 THR A C 1
ATOM 2233 O O . THR A 1 287 ? -11.973 -28.907 12.864 1.00 95.06 287 THR A O 1
ATOM 2236 N N . PHE A 1 288 ? -11.255 -26.869 13.476 1.00 94.56 288 PHE A N 1
ATOM 2237 C CA . PHE A 1 288 ? -9.980 -27.291 14.037 1.00 94.56 288 PHE A CA 1
ATOM 2238 C C . PHE A 1 288 ? -10.037 -27.352 15.562 1.00 94.56 288 PHE A C 1
ATOM 2240 O O . PHE A 1 288 ? -10.055 -26.325 16.233 1.00 94.56 288 PHE A O 1
ATOM 2247 N N . GLU A 1 289 ? -10.021 -28.559 16.120 1.00 92.69 289 GLU A N 1
ATOM 2248 C CA . GLU A 1 289 ? -10.176 -28.799 17.566 1.00 92.69 289 GLU A CA 1
ATOM 2249 C C . GLU A 1 289 ? -8.847 -28.883 18.331 1.00 92.69 289 GLU A C 1
ATOM 2251 O O . GLU A 1 289 ? -8.824 -29.113 19.539 1.00 92.69 289 GLU A O 1
ATOM 2256 N N . THR A 1 290 ? -7.710 -28.757 17.652 1.00 90.38 290 THR A N 1
ATOM 2257 C CA . THR A 1 290 ? -6.387 -28.905 18.269 1.00 90.38 290 THR A CA 1
ATOM 2258 C C . THR A 1 290 ? -5.467 -27.794 17.787 1.00 90.38 290 THR A C 1
ATOM 2260 O O . THR A 1 290 ? -5.500 -27.416 16.619 1.00 90.38 290 THR A O 1
ATOM 2263 N N . ALA A 1 291 ? -4.684 -27.230 18.707 1.00 88.38 291 ALA A N 1
ATOM 2264 C CA . ALA A 1 291 ? -3.692 -26.221 18.372 1.00 88.38 291 ALA A CA 1
ATOM 2265 C C . ALA A 1 291 ? -2.563 -26.853 17.550 1.00 88.38 291 ALA A C 1
ATOM 2267 O O . ALA A 1 291 ? -2.141 -27.980 17.817 1.00 88.38 291 ALA A O 1
ATOM 2268 N N . GLY A 1 292 ? -2.062 -26.126 16.559 1.00 85.56 292 GLY A N 1
ATOM 2269 C CA . GLY A 1 292 ? -1.044 -26.638 15.654 1.00 85.56 292 GLY A CA 1
ATOM 2270 C C . GLY A 1 292 ? -1.005 -25.911 14.321 1.00 85.56 292 GLY A C 1
ATOM 2271 O O . GLY A 1 292 ? -1.800 -25.012 14.049 1.00 85.56 292 GLY A O 1
ATOM 2272 N N . GLU A 1 293 ? -0.058 -26.317 13.487 1.00 88.25 293 GLU A N 1
ATOM 2273 C CA . GLU A 1 293 ? 0.052 -25.861 12.107 1.00 88.25 293 GLU A CA 1
ATOM 2274 C C . GLU A 1 293 ? -0.413 -26.976 11.173 1.00 88.25 293 GLU A C 1
ATOM 2276 O O . GLU A 1 293 ? 0.062 -28.107 11.249 1.00 88.25 293 GLU A O 1
ATOM 2281 N N . TYR A 1 294 ? -1.346 -26.637 10.291 1.00 91.50 294 TYR A N 1
ATOM 2282 C CA . TYR A 1 294 ? -1.972 -27.544 9.342 1.00 91.50 294 TYR A CA 1
ATOM 2283 C C . TYR A 1 294 ? -1.683 -27.040 7.924 1.00 91.50 294 TYR A C 1
ATOM 2285 O O . TYR A 1 294 ? -2.447 -26.226 7.386 1.00 91.50 294 TYR A O 1
ATOM 2293 N N . PRO A 1 295 ? -0.554 -27.444 7.318 1.00 88.56 295 PRO A N 1
ATOM 2294 C CA . PRO A 1 295 ? -0.316 -27.194 5.906 1.00 88.56 295 PRO A CA 1
ATOM 2295 C C . PRO A 1 295 ? -1.335 -27.959 5.055 1.00 88.56 295 PRO A C 1
ATOM 2297 O O . PRO A 1 295 ? -1.814 -29.027 5.436 1.00 88.56 295 PRO A O 1
ATOM 2300 N N . TYR A 1 296 ? -1.686 -27.402 3.901 1.00 95.31 296 TYR A N 1
ATOM 2301 C CA . TYR A 1 296 ? -2.590 -28.030 2.943 1.00 95.31 296 TYR A CA 1
ATOM 2302 C C . TYR A 1 296 ? -2.234 -27.644 1.510 1.00 95.31 296 TYR A C 1
ATOM 2304 O O . TYR A 1 296 ? -1.524 -26.663 1.260 1.00 95.31 296 TYR A O 1
ATOM 2312 N N . PHE A 1 297 ? -2.730 -28.420 0.553 1.00 93.62 297 PHE A N 1
ATOM 2313 C CA . PHE A 1 297 ? -2.418 -28.270 -0.862 1.00 93.62 297 PHE A CA 1
ATOM 2314 C C . PHE A 1 297 ? -3.574 -28.729 -1.763 1.00 93.62 297 PHE A C 1
ATOM 2316 O O . PHE A 1 297 ? -4.545 -29.325 -1.298 1.00 93.62 297 PHE A O 1
ATOM 2323 N N . ASP A 1 298 ? -3.462 -28.421 -3.058 1.00 95.44 298 ASP A N 1
ATOM 2324 C CA . ASP A 1 298 ? -4.360 -28.940 -4.100 1.00 95.44 298 ASP A CA 1
ATOM 2325 C C . ASP A 1 298 ? -3.784 -30.223 -4.731 1.00 95.44 298 ASP A C 1
ATOM 2327 O O . ASP A 1 298 ? -2.638 -30.241 -5.191 1.00 95.44 298 ASP A O 1
ATOM 2331 N N . LEU A 1 299 ? -4.577 -31.298 -4.783 1.00 91.81 299 LEU A N 1
ATOM 2332 C CA . LEU A 1 299 ? -4.167 -32.608 -5.312 1.00 91.81 299 LEU A CA 1
ATOM 2333 C C . LEU A 1 299 ? -3.887 -32.594 -6.821 1.00 91.81 299 LEU A C 1
ATOM 2335 O O . LEU A 1 299 ? -3.087 -33.389 -7.314 1.00 91.81 299 LEU A O 1
ATOM 2339 N N . THR A 1 300 ? -4.566 -31.719 -7.557 1.00 90.00 300 THR A N 1
ATOM 2340 C CA . THR A 1 300 ? -4.473 -31.592 -9.017 1.00 90.00 300 THR A CA 1
ATOM 2341 C C . THR A 1 300 ? -3.439 -30.558 -9.460 1.00 90.00 300 THR A C 1
ATOM 2343 O O . THR A 1 300 ? -2.856 -30.698 -10.536 1.00 90.00 300 THR A O 1
ATOM 2346 N N . HIS A 1 301 ? -3.151 -29.569 -8.613 1.00 89.38 301 HIS A N 1
ATOM 2347 C CA . HIS A 1 301 ? -2.267 -28.441 -8.889 1.00 89.38 301 HIS A CA 1
ATOM 2348 C C . HIS A 1 301 ? -1.185 -28.327 -7.796 1.00 89.38 301 HIS A C 1
ATOM 2350 O O . HIS A 1 301 ? -1.303 -27.511 -6.881 1.00 89.38 301 HIS A O 1
ATOM 2356 N N . PRO A 1 302 ? -0.082 -29.100 -7.887 1.00 81.81 302 PRO A N 1
ATOM 2357 C CA . PRO A 1 302 ? 0.870 -29.287 -6.780 1.00 81.81 302 PRO A CA 1
ATOM 2358 C C . PRO A 1 302 ? 1.610 -28.030 -6.296 1.00 81.81 302 PRO A C 1
ATOM 2360 O O . PRO A 1 302 ? 2.262 -28.062 -5.254 1.00 81.81 302 PRO A O 1
ATOM 2363 N N . TRP A 1 303 ? 1.567 -26.933 -7.058 1.00 87.25 303 TRP A N 1
ATOM 2364 C CA . TRP A 1 303 ? 2.138 -25.640 -6.663 1.00 87.25 303 TRP A CA 1
ATOM 2365 C C . TRP A 1 303 ? 1.240 -24.867 -5.690 1.00 87.25 303 TRP A C 1
ATOM 2367 O O . TRP A 1 303 ? 1.725 -23.979 -4.986 1.00 87.25 303 TRP A O 1
ATOM 2377 N N . MET A 1 304 ? -0.054 -25.189 -5.628 1.00 91.94 304 MET A N 1
ATOM 2378 C CA . MET A 1 304 ? -0.996 -24.549 -4.721 1.00 91.94 304 MET A CA 1
ATOM 2379 C C . MET A 1 304 ? -0.826 -25.116 -3.317 1.00 91.94 304 MET A C 1
ATOM 2381 O O . MET A 1 304 ? -1.065 -26.296 -3.069 1.00 91.94 304 MET A O 1
ATOM 2385 N N . ARG A 1 305 ? -0.443 -24.251 -2.383 1.00 89.38 305 ARG A N 1
ATOM 2386 C CA . ARG A 1 305 ? -0.213 -24.594 -0.978 1.00 89.38 305 ARG A CA 1
ATOM 2387 C C . ARG A 1 305 ? -0.669 -23.458 -0.077 1.00 89.38 305 ARG A C 1
ATOM 2389 O O . ARG A 1 305 ? -0.610 -22.302 -0.498 1.00 89.38 305 ARG A O 1
ATOM 2396 N N . GLY A 1 306 ? -1.113 -23.788 1.127 1.00 87.31 306 GLY A N 1
ATOM 2397 C CA . GLY A 1 306 ? -1.530 -22.859 2.175 1.00 87.31 306 GLY A CA 1
ATOM 2398 C C . GLY A 1 306 ? -1.307 -23.458 3.563 1.00 87.31 306 GLY A C 1
ATOM 2399 O O . GLY A 1 306 ? -0.912 -24.618 3.682 1.00 87.31 306 GLY A O 1
ATOM 2400 N N . VAL A 1 307 ? -1.524 -22.666 4.615 1.00 88.06 307 VAL A N 1
ATOM 2401 C CA . VAL A 1 307 ? -1.341 -23.096 6.013 1.00 88.06 307 VAL A CA 1
ATOM 2402 C C . VAL A 1 307 ? -2.462 -22.554 6.902 1.00 88.06 307 VAL A C 1
ATOM 2404 O O . VAL A 1 307 ? -2.804 -21.373 6.837 1.00 88.06 307 VAL A O 1
ATOM 2407 N N . VAL A 1 308 ? -3.026 -23.398 7.762 1.00 88.44 308 VAL A N 1
ATOM 2408 C CA . VAL A 1 308 ? -3.885 -22.975 8.879 1.00 88.44 308 VAL A CA 1
ATOM 2409 C C . VAL A 1 308 ? -3.079 -23.060 10.172 1.00 88.44 308 VAL A C 1
ATOM 2411 O O . VAL A 1 308 ? -2.489 -24.094 10.459 1.00 88.44 308 VAL A O 1
ATOM 2414 N N . ILE A 1 309 ? -3.052 -21.987 10.959 1.00 82.94 309 ILE A N 1
ATOM 2415 C CA . ILE A 1 309 ? -2.428 -21.952 12.288 1.00 82.94 309 ILE A CA 1
ATOM 2416 C C . ILE A 1 309 ? -3.538 -21.885 13.334 1.00 82.94 309 ILE A C 1
ATOM 2418 O O . ILE A 1 309 ? -4.348 -20.959 13.320 1.00 82.94 309 ILE A O 1
ATOM 2422 N N . VAL A 1 310 ? -3.558 -22.838 14.258 1.00 89.31 310 VAL A N 1
ATOM 2423 C CA . VAL A 1 310 ? -4.552 -22.931 15.330 1.00 89.31 310 VAL A CA 1
ATOM 2424 C C . VAL A 1 310 ? -3.866 -22.648 16.663 1.00 89.31 310 VAL A C 1
ATOM 2426 O O . VAL A 1 310 ? -2.908 -23.335 17.018 1.00 89.31 310 VAL A O 1
ATOM 2429 N N . LYS A 1 311 ? -4.322 -21.619 17.383 1.00 80.88 311 LYS A N 1
ATOM 2430 C CA . LYS A 1 311 ? -3.749 -21.166 18.663 1.00 80.88 311 LYS A CA 1
ATOM 2431 C C . LYS A 1 311 ? -4.659 -21.519 19.844 1.00 80.88 311 LYS A C 1
ATOM 2433 O O . LYS A 1 311 ? -5.864 -21.663 19.665 1.00 80.88 311 LYS A O 1
ATOM 2438 N N . GLU A 1 312 ? -4.070 -21.689 21.028 1.00 73.56 312 GLU A N 1
ATOM 2439 C CA . GLU A 1 312 ? -4.797 -21.933 22.291 1.00 73.56 312 GLU A CA 1
ATOM 2440 C C . GLU A 1 312 ? -5.495 -20.684 22.844 1.00 73.56 312 GLU A C 1
ATOM 2442 O O . GLU A 1 312 ? -4.905 -19.581 22.753 1.00 73.56 312 GLU A O 1
#

=== Feature glossary ===
Each block in this record encodes a different view of the same protein. In brief:

Predicted aligned error. PAE(i, j) answers: if I align the predicted and true structures on residue i, how far off (in Å) do I expect residue j to be? A block-diagonal PAE matrix with low values on the blocks and high values off-diagonal is the signature of a multi-domain protein with confidently predicted domains but uncertain inter-domain orientation.

Contact-map, Ramachandran, and PAE plots. Plot images: a contact map (which residues are close in 3D, as an N×N binary image), a Ramachandran scatter (backbone torsion angles, revealing secondary-structure composition at a glance), and — for AlphaFold structures — a PAE heatmap (pairwise prediction confidence).

Backbone torsions (φ/ψ). φ (phi) and ψ (psi) are the two rotatable backbone dihedrals per residue: φ is the C(i-1)–N–Cα–C torsion, ψ is the N–Cα–C–N(i+1) torsion, both in degrees on (−180°, 180°]. α-helical residues cluster near (−60°, −45°); β-strand residues near (−120°, +130°). A Ramachandran plot is simply a scatter of (φ, ψ) for every residue.

Foldseek 3Di. A 3Di character summarizes, for each residue, the relative orientation of the Cα frame of its nearest spatial neighbor. Because it encodes fold topology rather than chemistry, 3Di alignments detect remote structural similarity that sequence alignment misses.

Radius of gyration, Cα contacts, bounding box. Three whole-structure scalars: the radius of gyration (RMS distance of Cα from centroid, in Å), the count of Cα–Cα contacts (pairs closer than 8 Å and separated by more than four residues in sequence — i.e. tertiary, not local, contacts), and the bounding-box dimensions. Together they distinguish compact globular folds from extended fibres or disordered chains.

Sequence. Sequence gives the chain of amino acids in standard one-letter code (A=alanine, C=cysteine, …, Y=tyrosine), read N→C. It is the only feature that is directly encoded by the gene; all structural features are derived from the folded form of this sequence.

mmCIF coordinates. Atomic coordinates in PDBx/mmCIF format — the same representation the Protein Data Bank distributes. Each line of the _atom_site loop places one backbone atom in Cartesian space (units: ångströms, origin: arbitrary).

Secondary structure (3-state, P-SEA). Three-state secondary structure (P-SEA) collapses the eight DSSP classes into helix (a), strand (b), and coil (c). P-SEA assigns these from Cα geometry alone — distances and angles — without requiring backbone oxygens, so it works on any Cα trace.

InterPro / GO / CATH / organism. Functional annotations link the protein to curated databases. InterPro entries identify conserved domains and families by matching the sequence against member-database signatures (Pfam, PROSITE, CDD, …). Gene Ontology (GO) terms describe molecular function, biological process, and cellular component in a controlled vocabulary. CATH places the structure in a hierarchical fold classification (Class/Architecture/Topology/Homologous-superfamily). The organism is the source species.

B-factor. B-factor (Debye–Waller factor) reflects atomic displacement in the crystal lattice. It is an experimental observable (units Å²), not a prediction; low values mean the atom is pinned down, high values mean it moves or is heterogeneous across the crystal.

Rendered structure images. Structure images are PyMOL renders from six orthogonal camera directions. Cartoon representation draws helices as coils and strands as arrows; sticks shows the backbone as bonds; surface shows the solvent-excluded envelope. Rainbow coloring maps sequence position to hue (blue→red, N→C); chain coloring assigns a distinct color per polypeptide.

Solvent-accessible surface area. Solvent-accessible surface area (SASA) is the area in Å² traced out by the centre of a 1.4 Å probe sphere (a water molecule) rolled over the protein's van der Waals surface (Shrake–Rupley / Lee–Richards construction). Buried residues have near-zero SASA; fully exposed residues can exceed 200 Å². The total SASA scales roughly with the number of surface residues.

Secondary structure (8-state, DSSP). The SS8 string is DSSP's per-residue secondary-structure call. α-helix (H) means an i→i+4 H-bond ladder; β-strand (E) means the residue participates in a β-sheet; 3₁₀ (G) and π (I) are tighter and wider helices; T/S are turns/bends; '-' is loop.

pLDDT. For AlphaFold models, the B-factor field carries pLDDT — the model's own estimate of local accuracy on a 0–100 scale. Regions with pLDDT<50 should be treated as essentially unmodeled; they often correspond to intrinsically disordered segments.

Nearest PDB structures. Nearest PDB neighbors are the top structural matches found by Foldseek when searching this structure against the entire Protein Data Bank. Each hit reports a TM-score (0 to 1; >0.5 almost always implies the same fold) and an E-value. These are *structural* homologs — they may share no detectable sequence similarity.